Protein AF-A0A8X6NMK8-F1 (afdb_monomer)

Sequence (177 aa):
ICDKECLNGGSCDENGLCKCKPRTSGDDCSIIDDCYKLGCEFADARCVYDKGNEVAMCQCNNKTYLYADGKCRATCYEDKDCNKGRVCTRTEKGKYLCECPPNFKGAMCEINEMCEVLENTCRTMNAQCVVKGSKAFCMCPPGKSLDMKSGLCVDICNLEHCVYGRCEVVDSHFKCR

Radius of gyration: 27.04 Å; Cα contacts (8 Å, |Δi|>4): 339; chains: 1; bounding box: 56×34×82 Å

Solvent-accessible surface area (backbone atoms only — not comparable to full-atom values): 10091 Å² total; per-residue (Å²): 124,56,82,57,76,41,33,73,76,20,45,69,48,98,84,28,47,42,47,52,42,76,66,32,36,66,80,32,15,75,43,58,73,57,41,81,81,58,40,20,84,79,23,70,24,44,70,43,72,39,71,90,77,59,42,71,43,55,43,30,72,52,81,65,30,43,61,55,94,68,32,37,31,44,51,35,91,43,41,83,70,32,66,93,84,29,46,50,42,75,44,98,86,75,46,36,31,45,41,54,51,92,59,34,35,69,79,76,41,76,42,45,53,58,37,64,72,38,39,65,63,12,49,77,24,55,24,41,60,46,74,61,88,98,43,64,43,67,39,50,47,85,47,28,38,74,37,85,87,82,63,29,34,38,59,56,70,45,82,81,75,31,80,76,50,49,63,42,78,54,76,83,46,67,46,67,86

pLDDT: mean 85.46, std 8.09, range [60.41, 95.31]

Secondary structure (DSSP, 8-state):
--SS---TT-EE-TTS-EEPPTTEESTTS-EETTHHHHTGGGTTEEEEEETTTTEEEEEESSTTEEEETTEEEEB-SSGGGSSTT-EEEE-TTS-EEEEPPTTEESTTS-EEHHHHHHHHHHHHTT-EEEEETTEEEEEPPTTEEE-TTT-SEEESS-TTT-SSS-EEEETTEEEE-

Nearest PDB structures (foldseek):
  9b3n-assembly1_A  TM=2.525E-01  e=1.929E-06  Homo sapiens
  9b3g-assembly1_A  TM=3.188E-01  e=6.661E-04  Homo sapiens
  6vep-assembly1_E  TM=2.162E-01  e=1.252E-01  Homo sapiens
  6hn4-assembly1_F  TM=2.154E-01  e=1.330E-01  Homo sapiens
  7kd6-assembly3_Q  TM=2.167E-01  e=3.523E-01  Homo sapiens

Mean predicted aligned error: 11.39 Å

Organism: Nephila pilipes (NCBI:txid299642)

Structure (mmCIF, N/CA/C/O backbone):
data_AF-A0A8X6NMK8-F1
#
_entry.id   AF-A0A8X6NMK8-F1
#
loop_
_atom_site.group_PDB
_atom_site.id
_atom_site.type_symbol
_atom_site.label_atom_id
_atom_site.label_alt_id
_atom_site.label_comp_id
_atom_site.label_asym_id
_atom_site.label_entity_id
_atom_site.label_seq_id
_atom_site.pdbx_PDB_ins_code
_atom_site.Cartn_x
_atom_site.Cartn_y
_atom_site.Cartn_z
_atom_site.occupancy
_atom_site.B_iso_or_equiv
_atom_site.auth_seq_id
_atom_site.auth_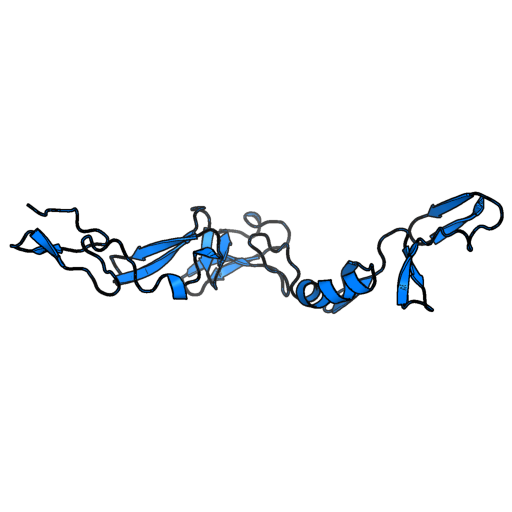comp_id
_atom_site.auth_asym_id
_atom_site.auth_atom_id
_atom_site.pdbx_PDB_model_num
ATOM 1 N N . ILE A 1 1 ? -23.667 17.943 35.158 1.00 67.69 1 ILE A N 1
ATOM 2 C CA . ILE A 1 1 ? -23.348 18.277 33.747 1.00 67.69 1 ILE A CA 1
ATOM 3 C C . ILE A 1 1 ? -21.893 17.903 33.575 1.00 67.69 1 ILE A C 1
ATOM 5 O O . ILE A 1 1 ? -21.139 18.179 34.495 1.00 67.69 1 ILE A O 1
ATOM 9 N N . CYS A 1 2 ? -21.536 17.195 32.507 1.00 77.19 2 CYS A N 1
ATOM 10 C CA . CYS A 1 2 ? -20.142 16.820 32.292 1.00 77.19 2 CYS A CA 1
ATOM 11 C C . CYS A 1 2 ? -19.315 18.052 31.926 1.00 77.19 2 CYS A C 1
ATOM 13 O O . CYS A 1 2 ? -19.805 18.897 31.174 1.00 77.19 2 CYS A O 1
ATOM 15 N N . ASP A 1 3 ? -18.078 18.127 32.411 1.00 75.75 3 ASP A N 1
ATOM 16 C CA . ASP A 1 3 ? -17.185 19.249 32.102 1.00 75.75 3 ASP A CA 1
ATOM 17 C C . ASP A 1 3 ? -16.764 19.250 30.621 1.00 75.75 3 ASP A C 1
ATOM 19 O O . ASP A 1 3 ? -16.523 20.307 30.036 1.00 75.75 3 ASP A O 1
ATOM 23 N N . LYS A 1 4 ? -16.722 18.065 29.991 1.00 81.69 4 LYS A N 1
ATOM 24 C CA . LYS A 1 4 ? -16.481 17.849 28.554 1.00 81.69 4 LYS A CA 1
ATOM 25 C C . LYS A 1 4 ? -17.399 16.760 27.997 1.00 81.69 4 LYS A C 1
ATOM 27 O O . LYS A 1 4 ? -17.843 15.877 28.726 1.00 81.69 4 LYS A O 1
ATOM 32 N N . GLU A 1 5 ? -17.684 16.810 26.696 1.00 92.19 5 GLU A N 1
ATOM 33 C CA . GLU A 1 5 ? -18.435 15.745 26.022 1.00 92.19 5 GLU A CA 1
ATOM 34 C C . GLU A 1 5 ? -17.606 14.452 25.980 1.00 92.19 5 GLU A C 1
ATOM 36 O O . GLU A 1 5 ? -16.499 14.444 25.452 1.00 92.19 5 GLU A O 1
ATOM 41 N N . CYS A 1 6 ? -18.148 13.350 26.504 1.00 93.81 6 CYS A N 1
ATOM 42 C CA . CYS A 1 6 ? -17.482 12.050 26.460 1.00 93.81 6 CYS A CA 1
ATOM 43 C C . CYS A 1 6 ? -17.659 11.395 25.081 1.00 93.81 6 CYS A C 1
ATOM 45 O O . CYS A 1 6 ? -18.744 10.927 24.723 1.00 93.81 6 CYS A O 1
ATOM 47 N N . LEU A 1 7 ? -16.581 11.337 24.303 1.00 94.19 7 LEU A N 1
ATOM 48 C CA . LEU A 1 7 ? -16.556 10.780 22.956 1.00 94.19 7 LEU A CA 1
ATOM 49 C C . LEU A 1 7 ? -16.519 9.246 22.963 1.00 94.19 7 LEU A C 1
ATOM 51 O O . LEU A 1 7 ? -16.477 8.588 24.002 1.00 94.19 7 LEU A O 1
ATOM 55 N N . ASN A 1 8 ? -16.621 8.656 21.767 1.00 93.81 8 ASN A N 1
ATOM 56 C CA . ASN A 1 8 ? -16.514 7.210 21.532 1.00 93.81 8 ASN A CA 1
ATOM 57 C C . ASN A 1 8 ? -17.443 6.325 22.394 1.00 93.81 8 ASN A C 1
ATOM 59 O O . ASN A 1 8 ? -17.239 5.124 22.518 1.00 93.81 8 ASN A O 1
ATOM 63 N N . GLY A 1 9 ? -18.542 6.895 22.902 1.00 91.75 9 GLY A N 1
ATOM 64 C CA . GLY A 1 9 ? -19.523 6.168 23.712 1.00 91.75 9 GLY A CA 1
ATOM 65 C C . GLY A 1 9 ? -19.165 6.074 25.197 1.00 91.75 9 GLY A C 1
ATOM 66 O O . GLY A 1 9 ? -19.753 5.245 25.892 1.00 91.75 9 GLY A O 1
ATOM 67 N N . GLY A 1 10 ? -18.227 6.898 25.674 1.00 93.75 10 GLY A N 1
ATOM 68 C CA . GLY A 1 10 ? -17.972 7.075 27.100 1.00 93.75 10 GLY A CA 1
ATOM 69 C C . GLY A 1 10 ? -19.191 7.632 27.844 1.00 93.75 10 GLY A C 1
ATOM 70 O O . GLY A 1 10 ? -20.047 8.302 27.264 1.00 93.75 10 GLY A O 1
ATOM 71 N N . SER A 1 11 ? -19.276 7.342 29.141 1.00 93.81 11 SER A N 1
ATOM 72 C CA . SER A 1 11 ? -20.360 7.804 30.016 1.00 93.81 11 SER A CA 1
ATOM 73 C C . SER A 1 11 ? -19.850 8.806 31.043 1.00 93.81 11 SER A C 1
ATOM 75 O O . SER A 1 11 ? -18.800 8.581 31.637 1.00 93.81 11 SER A O 1
ATOM 77 N N . CYS A 1 12 ? -20.616 9.860 31.301 1.00 94.31 12 CYS A N 1
ATOM 78 C CA . CYS A 1 12 ? -20.301 10.829 32.345 1.00 94.31 12 CYS A CA 1
ATOM 79 C C . CYS A 1 12 ? -20.622 10.275 33.737 1.00 94.31 12 CYS A C 1
ATOM 81 O O . CYS A 1 12 ? -21.692 9.689 33.923 1.00 94.31 12 CYS A O 1
ATOM 83 N N . ASP A 1 13 ? -19.738 10.479 34.710 1.00 91.12 13 ASP A N 1
ATOM 84 C CA . ASP A 1 13 ? -20.015 10.157 36.108 1.00 91.12 13 ASP A CA 1
ATOM 85 C C . ASP A 1 13 ? -20.517 11.353 36.934 1.00 91.12 13 ASP A C 1
ATOM 87 O O . ASP A 1 13 ? -20.692 12.466 36.437 1.00 91.12 13 ASP A O 1
ATOM 91 N N . GLU A 1 14 ? -20.809 11.096 38.211 1.00 89.50 14 GLU A N 1
ATOM 92 C CA . GLU A 1 14 ? -21.341 12.090 39.150 1.00 89.50 14 GLU A CA 1
ATOM 93 C C . GLU A 1 14 ? -20.372 13.245 39.449 1.00 89.50 14 GLU A C 1
ATOM 95 O O . GLU A 1 14 ? -20.821 14.323 39.832 1.00 89.50 14 GLU A O 1
ATOM 100 N N . ASN A 1 15 ? -19.071 13.049 39.209 1.00 88.50 15 ASN A N 1
ATOM 101 C CA . ASN A 1 15 ? -18.033 14.060 39.392 1.00 88.50 15 ASN A CA 1
ATOM 102 C C . ASN A 1 15 ? -17.748 14.851 38.106 1.00 88.50 15 ASN A C 1
ATOM 104 O O . ASN A 1 15 ? -16.865 15.702 38.105 1.00 88.50 15 ASN A O 1
ATOM 108 N N . GLY A 1 16 ? -18.469 14.576 37.012 1.00 89.00 16 GLY A N 1
ATOM 109 C CA . GLY A 1 16 ? -18.254 15.235 35.724 1.00 89.00 16 GLY A CA 1
ATOM 110 C C . GLY A 1 16 ? -17.088 14.665 34.912 1.00 89.00 16 GLY A C 1
ATOM 111 O O . GLY A 1 16 ? -16.703 15.278 33.916 1.00 89.00 16 GLY A O 1
ATOM 112 N N . LEU A 1 17 ? -16.549 13.501 35.302 1.00 91.44 17 LEU A N 1
ATOM 113 C CA . LEU A 1 17 ? -15.456 12.817 34.609 1.00 91.44 17 LEU A CA 1
ATOM 114 C C . LEU A 1 17 ? -15.992 11.778 33.617 1.00 91.44 17 LEU A C 1
ATOM 116 O O . LEU A 1 17 ? -16.994 11.097 33.864 1.00 91.44 17 LEU A O 1
ATOM 120 N N . CYS A 1 18 ? -15.298 11.621 32.489 1.00 95.31 18 CYS A N 1
ATOM 121 C CA . CYS A 1 18 ? -15.657 10.619 31.494 1.00 95.31 18 CYS A CA 1
ATOM 122 C C . CYS A 1 18 ? -15.137 9.229 31.874 1.00 95.31 18 CYS A C 1
ATOM 124 O O . CYS A 1 18 ? -13.942 9.001 32.054 1.00 95.31 18 CYS A O 1
ATOM 126 N N . LYS A 1 19 ? -16.052 8.261 31.925 1.00 94.88 19 LYS A N 1
ATOM 127 C CA . LYS A 1 19 ? -15.748 6.830 31.991 1.00 94.88 19 LYS A CA 1
ATOM 128 C C . LYS A 1 19 ? -15.688 6.272 30.575 1.00 94.88 19 LYS A C 1
ATOM 130 O O . LYS A 1 19 ? -16.719 6.142 29.909 1.00 94.88 19 LYS A O 1
ATOM 135 N N . CYS A 1 20 ? -14.479 5.960 30.121 1.00 93.94 20 CYS A N 1
ATOM 136 C CA . CYS A 1 20 ? -14.223 5.518 28.756 1.00 93.94 20 CYS A CA 1
ATOM 137 C C . CYS A 1 20 ? -14.578 4.050 28.518 1.00 93.94 20 CYS A C 1
ATOM 139 O O . CYS A 1 20 ? -14.561 3.214 29.423 1.00 93.94 20 CYS A O 1
ATOM 141 N N . LYS A 1 21 ? -14.913 3.746 27.264 1.00 93.81 21 LYS A N 1
ATOM 142 C CA . LYS A 1 21 ? -15.151 2.380 26.798 1.00 93.81 21 LYS A CA 1
ATOM 143 C C . LYS A 1 21 ? -13.826 1.630 26.616 1.00 93.81 21 LYS A C 1
ATOM 145 O O . LYS A 1 21 ? -12.779 2.273 26.496 1.00 93.81 21 LYS A O 1
ATOM 150 N N . PRO A 1 22 ? -13.834 0.284 26.570 1.00 91.62 22 PRO A N 1
ATOM 151 C CA . PRO A 1 22 ? -12.619 -0.480 26.312 1.00 91.62 22 PRO A CA 1
ATOM 152 C C . PRO A 1 22 ? -11.887 0.020 25.060 1.00 91.62 22 PRO A C 1
ATOM 154 O O . PRO A 1 22 ? -12.522 0.235 24.024 1.00 91.62 22 PRO A O 1
ATOM 157 N N . ARG A 1 23 ? -10.557 0.163 25.164 1.00 90.50 23 ARG A N 1
ATOM 158 C CA . ARG A 1 23 ? -9.651 0.656 24.102 1.00 90.50 23 ARG A CA 1
ATOM 159 C C . ARG A 1 23 ? -9.849 2.126 23.714 1.00 90.50 23 ARG A C 1
ATOM 161 O O . ARG A 1 23 ? -9.477 2.527 22.609 1.00 90.50 23 ARG A O 1
ATOM 168 N N . THR A 1 24 ? -10.441 2.914 24.608 1.00 94.31 24 THR A N 1
ATOM 169 C CA . THR A 1 24 ? -10.499 4.372 24.491 1.00 94.31 24 THR A CA 1
ATOM 170 C C . THR A 1 24 ? -9.971 5.019 25.761 1.00 94.31 24 THR A C 1
ATOM 172 O O . THR A 1 24 ? -10.159 4.483 26.856 1.00 94.31 24 THR A O 1
ATOM 175 N N . SER A 1 25 ? -9.309 6.161 25.619 1.00 94.38 25 SER A N 1
ATOM 176 C CA . SER A 1 25 ? -8.616 6.829 26.718 1.00 94.38 25 SER A CA 1
ATOM 177 C C . SER A 1 25 ? -8.611 8.357 26.559 1.00 94.38 25 SER A C 1
ATOM 179 O O . SER A 1 25 ? -9.110 8.906 25.571 1.00 94.38 25 SER A O 1
ATOM 181 N N . GLY A 1 26 ? -8.077 9.052 27.566 1.00 93.19 26 GLY A N 1
ATOM 182 C CA . GLY A 1 26 ? -8.083 10.514 27.662 1.00 93.19 26 GLY A CA 1
ATOM 183 C C . GLY A 1 26 ? -9.282 11.068 28.434 1.00 93.19 26 GLY A C 1
ATOM 184 O O . GLY A 1 26 ? -10.253 10.359 28.693 1.00 93.19 26 GLY A O 1
ATOM 185 N N . ASP A 1 27 ? -9.204 12.350 28.795 1.00 93.69 27 ASP A N 1
ATOM 186 C CA . ASP A 1 27 ? -10.197 13.026 29.649 1.00 93.69 27 ASP A CA 1
ATOM 187 C C . ASP A 1 27 ? -11.612 13.034 29.055 1.00 93.69 27 ASP A C 1
ATOM 189 O O . ASP A 1 27 ? -12.596 13.078 29.786 1.00 93.69 27 ASP A O 1
ATOM 193 N N . ASP A 1 28 ? -11.709 13.017 27.727 1.00 94.88 28 ASP A N 1
ATOM 194 C CA . ASP A 1 28 ? -12.949 13.021 26.953 1.00 94.88 28 ASP A CA 1
ATOM 195 C C . ASP A 1 28 ? -13.131 11.731 26.133 1.00 94.88 28 ASP A C 1
ATOM 197 O O . ASP A 1 28 ? -13.997 11.663 25.264 1.00 94.88 28 ASP A O 1
ATOM 201 N N . CYS A 1 29 ? -12.321 10.697 26.387 1.00 94.62 29 CYS A N 1
ATOM 202 C CA . CYS A 1 29 ? -12.322 9.431 25.648 1.00 94.62 29 CYS A CA 1
ATOM 203 C C . CYS A 1 29 ? -12.047 9.564 24.136 1.00 94.62 29 CYS A C 1
ATOM 205 O O . CYS A 1 29 ? -12.444 8.694 23.353 1.00 94.62 29 CYS A O 1
ATOM 207 N N . SER A 1 30 ? -11.395 10.649 23.700 1.00 93.50 30 SER A N 1
ATOM 208 C CA . SER A 1 30 ? -11.066 10.904 22.290 1.00 93.50 30 SER A CA 1
ATOM 209 C C . SER A 1 30 ? -9.979 9.984 21.727 1.00 93.50 30 SER A C 1
ATOM 211 O O . SER A 1 30 ? -9.964 9.725 20.521 1.00 93.50 30 SER A O 1
ATOM 213 N N . ILE A 1 31 ? -9.086 9.472 22.575 1.00 93.06 31 ILE A N 1
ATOM 214 C CA . ILE A 1 31 ? -7.948 8.645 22.163 1.00 93.06 31 ILE A CA 1
ATOM 215 C C . ILE A 1 31 ? -8.428 7.208 21.950 1.00 93.06 31 ILE A C 1
ATOM 217 O O . ILE A 1 31 ? -9.164 6.663 22.768 1.00 93.06 31 ILE A O 1
ATOM 221 N N . ILE A 1 32 ? -8.007 6.588 20.846 1.00 94.44 32 ILE A N 1
ATOM 222 C CA . ILE A 1 32 ? -8.317 5.197 20.500 1.00 94.44 32 ILE A CA 1
ATOM 223 C C . ILE A 1 32 ? -7.000 4.406 20.522 1.00 94.44 32 ILE A C 1
ATOM 225 O O . ILE A 1 32 ? -6.143 4.591 19.655 1.00 94.44 32 ILE A O 1
ATOM 229 N N . ASP A 1 33 ? -6.829 3.527 21.511 1.00 89.38 33 ASP A N 1
ATOM 230 C CA . ASP A 1 33 ? -5.507 3.002 21.901 1.00 89.38 33 ASP A CA 1
ATOM 231 C C . ASP A 1 33 ? -4.868 2.053 20.865 1.00 89.38 33 ASP A C 1
ATOM 233 O O . ASP A 1 33 ? -3.648 1.916 20.812 1.00 89.38 33 ASP A O 1
ATOM 237 N N . ASP A 1 34 ? -5.663 1.405 20.007 1.00 87.38 34 ASP A N 1
ATOM 238 C CA . ASP A 1 34 ? -5.188 0.375 19.066 1.00 87.38 34 ASP A CA 1
ATOM 239 C C . ASP A 1 34 ? -4.924 0.881 17.634 1.00 87.38 34 ASP A C 1
ATOM 241 O O . ASP A 1 34 ? -4.563 0.094 16.757 1.00 87.38 34 ASP A O 1
ATOM 245 N N . CYS A 1 35 ? -5.062 2.183 17.366 1.00 85.88 35 CYS A N 1
ATOM 246 C CA . CYS A 1 35 ? -4.966 2.717 16.001 1.00 85.88 35 CYS A CA 1
ATOM 247 C C . CYS A 1 35 ? -3.612 2.475 15.321 1.00 85.88 35 CYS A C 1
ATOM 249 O O . CYS A 1 35 ? -3.581 2.135 14.141 1.00 85.88 35 CYS A O 1
ATOM 251 N N . TYR A 1 36 ? -2.505 2.591 16.059 1.00 84.50 36 TYR A N 1
ATOM 252 C CA . TYR A 1 36 ? -1.156 2.412 15.504 1.00 84.50 36 TYR A CA 1
ATOM 253 C C . TYR A 1 36 ? -0.909 0.991 14.973 1.00 84.50 36 TYR A C 1
ATOM 255 O O . TYR A 1 36 ? -0.078 0.789 14.095 1.00 84.50 36 TYR A O 1
ATOM 263 N N . LYS A 1 37 ? -1.633 -0.011 15.491 1.00 88.31 37 LYS A N 1
ATOM 264 C CA . LYS A 1 37 ? -1.527 -1.404 15.028 1.00 88.31 37 LYS A CA 1
ATOM 265 C C . LYS A 1 37 ? -2.241 -1.624 13.703 1.00 88.31 37 LYS A C 1
ATOM 267 O O . LYS A 1 37 ? -1.941 -2.584 13.001 1.00 88.31 37 LYS A O 1
ATOM 272 N N . LEU A 1 38 ? -3.220 -0.776 13.398 1.00 87.12 38 LEU A N 1
ATOM 273 C CA . LEU A 1 38 ? -4.016 -0.889 12.188 1.00 87.12 38 LEU A CA 1
ATOM 274 C C . LEU A 1 38 ? -3.326 -0.229 10.994 1.00 87.12 38 LEU A C 1
ATOM 276 O O . LEU A 1 38 ? -3.626 -0.604 9.873 1.00 87.12 38 LEU A O 1
ATOM 280 N N . GLY A 1 39 ? -2.412 0.724 11.195 1.00 89.06 39 GLY A N 1
ATOM 281 C CA . GLY A 1 39 ? -1.696 1.376 10.095 1.00 89.06 39 GLY A CA 1
ATOM 282 C C . GLY A 1 39 ? -2.614 2.158 9.147 1.00 89.06 39 GLY A C 1
ATOM 283 O O . GLY A 1 39 ? -2.388 2.174 7.936 1.00 89.06 39 GLY A O 1
ATOM 284 N N . CYS A 1 40 ? -3.687 2.768 9.663 1.00 91.19 40 CYS A N 1
ATOM 285 C CA . CYS A 1 40 ? -4.634 3.547 8.855 1.00 91.19 40 CYS A CA 1
ATOM 286 C C . CYS A 1 40 ? -3.952 4.737 8.157 1.00 91.19 40 CYS A C 1
ATOM 288 O O . CYS A 1 40 ? -4.298 5.088 7.029 1.00 91.19 40 CYS A O 1
ATOM 290 N N . GLU A 1 41 ? -2.960 5.328 8.821 1.00 87.69 41 GLU A N 1
ATOM 291 C CA . GLU A 1 41 ? -2.145 6.447 8.353 1.00 87.69 41 GLU A CA 1
ATOM 292 C C . GLU A 1 41 ? -1.375 6.134 7.064 1.00 87.69 41 GLU A C 1
ATOM 294 O O . GLU A 1 41 ? -1.080 7.039 6.287 1.00 87.69 41 GLU A O 1
ATOM 299 N N . PHE A 1 42 ? -1.111 4.852 6.794 1.00 86.56 42 PHE A N 1
ATOM 300 C CA . PHE A 1 42 ? -0.441 4.394 5.578 1.00 86.56 42 PHE A CA 1
ATOM 301 C C . PHE A 1 42 ? -1.420 4.084 4.433 1.00 86.56 42 PHE A C 1
ATOM 303 O O . PHE A 1 42 ? -1.000 3.622 3.374 1.00 86.56 42 PHE A O 1
ATOM 310 N N . ALA A 1 43 ? -2.722 4.314 4.629 1.00 84.50 43 ALA A N 1
ATOM 311 C CA . ALA A 1 43 ? -3.771 3.741 3.791 1.00 84.50 43 ALA A CA 1
ATOM 312 C C . ALA A 1 43 ? -4.898 4.713 3.388 1.00 84.50 43 ALA A C 1
ATOM 314 O O . ALA A 1 43 ? -6.021 4.258 3.190 1.00 84.50 43 ALA A O 1
ATOM 315 N N . ASP A 1 44 ? -4.630 6.022 3.267 1.00 90.00 44 ASP A N 1
ATOM 316 C CA . ASP A 1 44 ? -5.649 7.072 3.015 1.00 90.00 44 ASP A CA 1
ATOM 317 C C . ASP A 1 44 ? -6.940 6.853 3.836 1.00 90.00 44 ASP A C 1
ATOM 319 O O . ASP A 1 44 ? -8.080 6.885 3.352 1.00 90.00 44 ASP A O 1
ATOM 323 N N . ALA A 1 45 ? -6.736 6.537 5.113 1.00 93.56 45 ALA A N 1
ATOM 324 C CA . ALA A 1 45 ? -7.782 6.173 6.044 1.00 93.56 45 ALA A CA 1
ATOM 325 C C . ALA A 1 45 ? -7.566 6.871 7.382 1.00 93.56 45 ALA A C 1
ATOM 327 O O . ALA A 1 45 ? -6.447 7.165 7.798 1.00 93.56 45 ALA A O 1
ATOM 328 N N . ARG A 1 46 ? -8.668 7.082 8.094 1.00 94.00 46 ARG A N 1
ATOM 329 C CA . ARG A 1 46 ? -8.668 7.559 9.474 1.00 94.00 46 ARG A CA 1
ATOM 330 C C . ARG A 1 46 ? -9.055 6.431 10.416 1.00 94.00 46 ARG A C 1
ATOM 332 O O . ARG A 1 46 ? -9.921 5.616 10.096 1.00 94.00 46 ARG A O 1
ATOM 339 N N . CYS A 1 47 ? -8.443 6.402 11.589 1.00 93.56 47 CYS A N 1
ATOM 340 C CA . CYS A 1 47 ? -8.862 5.487 12.638 1.00 93.56 47 CYS A CA 1
ATOM 341 C C . CYS A 1 47 ? -10.159 5.986 13.287 1.00 93.56 47 CYS A C 1
ATOM 343 O O . CYS A 1 47 ? -10.295 7.175 13.577 1.00 93.56 47 CYS A O 1
ATOM 345 N N . VAL A 1 48 ? -11.117 5.087 13.496 1.00 93.81 48 VAL A N 1
ATOM 346 C CA . VAL A 1 48 ? -12.401 5.371 14.145 1.00 93.81 48 VAL A CA 1
ATOM 347 C C . VAL A 1 48 ? -12.753 4.259 15.128 1.00 93.81 48 V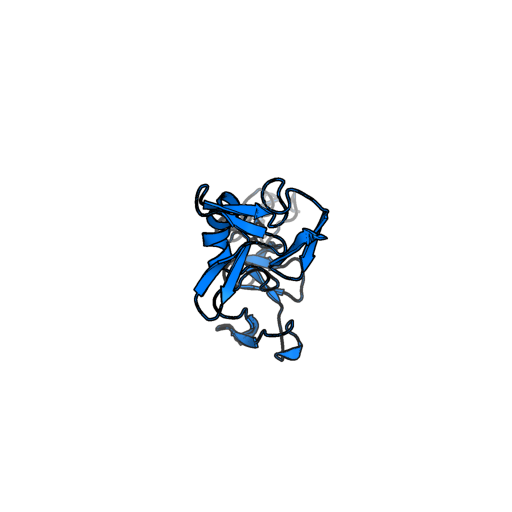AL A C 1
ATOM 349 O O . VAL A 1 48 ? -12.314 3.119 14.974 1.00 93.81 48 VAL A O 1
ATOM 352 N N . TYR A 1 49 ? -13.559 4.588 16.136 1.00 94.75 49 TYR A N 1
ATOM 353 C CA . TYR A 1 49 ? -14.037 3.626 17.122 1.00 94.75 49 TYR A CA 1
ATOM 354 C C . TYR A 1 49 ? -15.419 3.093 16.736 1.00 94.75 49 TYR A C 1
ATOM 356 O O . TYR A 1 49 ? -16.381 3.858 16.611 1.00 94.75 49 TYR A O 1
ATOM 364 N N . ASP A 1 50 ? -15.529 1.778 16.560 1.00 92.12 50 ASP A N 1
ATOM 365 C CA . ASP A 1 50 ? -16.806 1.100 16.370 1.00 92.12 50 ASP A CA 1
ATOM 366 C C . ASP A 1 50 ? -17.457 0.848 17.733 1.00 92.12 50 ASP A C 1
ATOM 368 O O . ASP A 1 50 ? -17.095 -0.080 18.455 1.00 92.12 50 ASP A O 1
ATOM 372 N N . LYS A 1 51 ? -18.455 1.670 18.071 1.00 90.75 51 LYS A N 1
ATOM 373 C CA . LYS A 1 51 ? -19.202 1.566 19.333 1.00 90.75 51 LYS A CA 1
ATOM 374 C C . LYS A 1 51 ? -19.994 0.261 19.464 1.00 90.75 51 LYS A C 1
ATOM 376 O O . LYS A 1 51 ? -20.275 -0.147 20.583 1.00 90.75 51 LYS A O 1
ATOM 381 N N . GLY A 1 52 ? -20.398 -0.357 18.351 1.00 89.25 52 GLY A N 1
ATOM 382 C CA . GLY A 1 52 ? -21.188 -1.589 18.367 1.00 89.25 52 GLY A CA 1
ATOM 383 C C . GLY A 1 52 ? -20.343 -2.817 18.689 1.00 89.25 52 GLY A C 1
ATOM 384 O O . GLY A 1 52 ? -20.818 -3.726 19.362 1.00 89.25 52 GLY A O 1
ATOM 385 N N . ASN A 1 53 ? -19.089 -2.819 18.235 1.00 89.62 53 ASN A N 1
ATOM 386 C CA . ASN A 1 53 ? -18.151 -3.928 18.424 1.00 89.62 53 ASN A CA 1
ATOM 387 C C . ASN A 1 53 ? -17.059 -3.641 19.478 1.00 89.62 53 ASN A C 1
ATOM 389 O O . ASN A 1 53 ? -16.268 -4.528 19.783 1.00 89.62 53 ASN A O 1
ATOM 393 N N . GLU A 1 54 ? -17.003 -2.421 20.022 1.00 91.75 54 GLU A N 1
ATOM 394 C CA . GLU A 1 54 ? -16.002 -1.943 20.991 1.00 91.75 54 GLU A CA 1
ATOM 395 C C . GLU A 1 54 ? -14.544 -2.177 20.528 1.00 91.75 54 GLU A C 1
ATOM 397 O O . GLU A 1 54 ? -13.676 -2.680 21.260 1.00 91.75 54 GLU A O 1
ATOM 402 N N . VAL A 1 55 ? -14.274 -1.822 19.265 1.00 89.94 55 VAL A N 1
ATOM 403 C CA . VAL A 1 55 ? -12.972 -1.991 18.596 1.00 89.94 55 VAL A CA 1
ATOM 404 C C . VAL A 1 55 ? -12.584 -0.772 17.762 1.00 89.94 55 VAL A C 1
ATOM 406 O O . VAL A 1 55 ? -13.431 -0.047 17.242 1.00 89.94 55 VAL A O 1
ATOM 409 N N . ALA A 1 56 ? -11.277 -0.575 17.593 1.00 91.75 56 ALA A N 1
ATOM 410 C CA . ALA A 1 56 ? -10.732 0.357 16.615 1.00 91.75 56 ALA A CA 1
ATOM 411 C C . ALA A 1 56 ? -10.840 -0.230 15.198 1.00 91.75 56 ALA A C 1
ATOM 413 O O . ALA A 1 56 ? -10.615 -1.424 14.990 1.00 91.75 56 ALA A O 1
ATOM 414 N N . MET A 1 57 ? -11.142 0.609 14.211 1.00 91.94 57 MET A N 1
ATOM 415 C CA . MET A 1 57 ? -11.148 0.230 12.799 1.00 91.94 57 MET A CA 1
ATOM 416 C C . MET A 1 57 ? -10.645 1.377 11.923 1.00 91.94 57 MET A C 1
ATOM 418 O O . MET A 1 57 ? -10.802 2.549 12.260 1.00 91.94 57 MET A O 1
ATOM 422 N N . CYS A 1 58 ? -10.083 1.053 10.761 1.00 93.00 58 CYS A N 1
ATOM 423 C CA . CYS A 1 58 ? -9.783 2.066 9.756 1.00 93.00 58 CYS A CA 1
ATOM 424 C C . CYS A 1 58 ? -11.016 2.338 8.891 1.00 93.00 58 CYS A C 1
ATOM 426 O O . CYS A 1 58 ? -11.636 1.423 8.341 1.00 93.00 58 CYS A O 1
ATOM 428 N N . GLN A 1 59 ? -11.340 3.615 8.728 1.00 94.44 59 GLN A N 1
ATOM 429 C CA . GLN A 1 59 ? -12.331 4.103 7.786 1.00 94.44 59 GLN A CA 1
ATOM 430 C C . GLN A 1 59 ? -11.617 4.853 6.664 1.00 94.44 59 GLN A C 1
ATOM 432 O O . GLN A 1 59 ? -10.968 5.866 6.911 1.00 94.44 59 GLN A O 1
ATOM 437 N N . CYS A 1 60 ? -11.764 4.367 5.433 1.00 93.25 60 CYS A N 1
ATOM 438 C CA . CYS A 1 60 ? -11.242 5.047 4.251 1.00 93.25 60 CYS A CA 1
ATOM 439 C C . CYS A 1 60 ? -11.825 6.456 4.132 1.00 93.25 60 CYS A C 1
ATOM 441 O O . CYS A 1 60 ? -13.020 6.660 4.368 1.00 93.25 60 CYS A O 1
ATOM 443 N N . ASN A 1 61 ? -10.990 7.416 3.732 1.00 92.38 61 ASN A N 1
ATOM 444 C CA . ASN A 1 61 ? -11.434 8.789 3.498 1.00 92.38 61 ASN A CA 1
ATOM 445 C C . ASN A 1 61 ? -12.439 8.847 2.340 1.00 92.38 61 ASN A C 1
ATOM 447 O O . ASN A 1 61 ? -13.449 9.554 2.409 1.00 92.38 61 ASN A O 1
ATOM 451 N N . ASN A 1 62 ? -12.218 8.028 1.308 1.00 90.44 62 ASN A N 1
ATOM 452 C CA . ASN A 1 62 ? -13.203 7.797 0.265 1.00 90.44 62 ASN A CA 1
ATOM 453 C C . ASN A 1 62 ? -14.224 6.726 0.690 1.00 90.44 62 ASN A C 1
ATOM 455 O O . ASN A 1 62 ? -13.887 5.562 0.902 1.00 90.44 62 ASN A O 1
ATOM 459 N N . LYS A 1 63 ? -15.501 7.114 0.756 1.00 89.00 63 LYS A N 1
ATOM 460 C CA . LYS A 1 63 ? -16.608 6.245 1.185 1.00 89.00 63 LYS A CA 1
ATOM 461 C C . LYS A 1 63 ? -16.929 5.107 0.211 1.00 89.00 63 LYS A C 1
ATOM 463 O O . LYS A 1 63 ? -17.609 4.168 0.610 1.00 89.00 63 LYS A O 1
ATOM 468 N N . THR A 1 64 ? -16.461 5.174 -1.038 1.0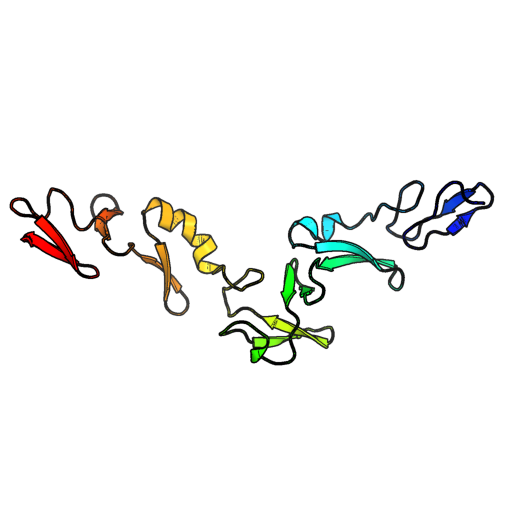0 86.50 64 THR A N 1
ATOM 469 C CA . THR A 1 64 ? -16.580 4.066 -2.006 1.00 86.50 64 THR A CA 1
ATOM 470 C C . THR A 1 64 ? -15.464 3.031 -1.850 1.00 86.50 64 THR A C 1
ATOM 472 O O . THR A 1 64 ? -15.368 2.098 -2.645 1.00 86.50 64 THR A O 1
ATOM 475 N N . TYR A 1 65 ? -14.591 3.204 -0.856 1.00 88.50 65 TYR A N 1
ATOM 476 C CA . TYR A 1 65 ? -13.519 2.277 -0.540 1.00 88.50 65 TYR A CA 1
ATOM 477 C C . TYR A 1 65 ? -13.780 1.608 0.804 1.00 88.50 65 TYR A C 1
ATOM 479 O O . TYR A 1 65 ? -14.313 2.201 1.745 1.00 88.50 65 TYR A O 1
ATOM 487 N N . LEU A 1 66 ? -13.362 0.353 0.895 1.00 89.50 66 LEU A N 1
ATOM 488 C CA . LEU A 1 66 ? -13.344 -0.413 2.125 1.00 89.50 66 LEU A CA 1
ATOM 489 C C . LEU A 1 66 ? -11.902 -0.693 2.526 1.00 89.50 66 LEU A C 1
ATOM 491 O O . LEU A 1 66 ? -11.077 -1.072 1.695 1.00 89.50 66 LEU A O 1
ATOM 495 N N . TYR A 1 67 ? -11.626 -0.567 3.817 1.00 89.69 67 TYR A N 1
ATOM 496 C CA . TYR A 1 67 ? -10.347 -0.963 4.372 1.00 89.69 67 TYR A CA 1
ATOM 497 C C . TYR A 1 67 ? -10.244 -2.494 4.460 1.00 89.69 67 TYR A C 1
ATOM 499 O O . TYR A 1 67 ? -11.051 -3.134 5.141 1.00 89.69 67 TYR A O 1
ATOM 507 N N . ALA A 1 68 ? -9.272 -3.078 3.758 1.00 85.25 68 ALA A N 1
ATOM 508 C CA . ALA A 1 68 ? -9.016 -4.514 3.706 1.00 85.25 68 ALA A CA 1
ATOM 509 C C . ALA A 1 68 ? -7.524 -4.808 3.458 1.00 85.25 68 ALA A C 1
ATOM 511 O O . ALA A 1 68 ? -6.915 -4.271 2.528 1.00 85.25 68 ALA A O 1
ATOM 512 N N . ASP A 1 69 ? -6.956 -5.697 4.279 1.00 81.44 69 ASP A N 1
ATOM 513 C CA . ASP A 1 69 ? -5.549 -6.127 4.257 1.00 81.44 69 ASP A CA 1
ATOM 514 C C . ASP A 1 69 ? -4.558 -4.954 4.230 1.00 81.44 69 ASP A C 1
ATOM 516 O O . ASP A 1 69 ? -3.735 -4.825 3.321 1.00 81.44 69 ASP A O 1
ATOM 520 N N . GLY A 1 70 ? -4.686 -4.042 5.192 1.00 83.56 70 GLY A N 1
ATOM 521 C CA . GLY A 1 70 ? -3.755 -2.921 5.326 1.00 83.56 70 GLY A CA 1
ATOM 522 C C . GLY A 1 70 ? -4.013 -1.739 4.384 1.00 83.56 70 GLY A C 1
ATOM 523 O O . GLY A 1 70 ? -3.283 -0.758 4.452 1.00 83.56 70 GLY A O 1
ATOM 524 N N . LYS A 1 71 ? -5.008 -1.808 3.483 1.00 85.19 71 LYS A N 1
ATOM 525 C CA . LYS A 1 71 ? -5.224 -0.793 2.434 1.00 85.19 71 LYS A CA 1
ATOM 526 C C . LYS A 1 71 ? -6.694 -0.525 2.121 1.00 85.19 71 LYS A C 1
ATOM 528 O O . LYS A 1 71 ? -7.547 -1.399 2.258 1.00 85.19 71 LYS A O 1
ATOM 533 N N . CYS A 1 72 ? -6.989 0.673 1.627 1.00 87.44 72 CYS A N 1
ATOM 534 C CA . CYS A 1 72 ? -8.298 1.008 1.073 1.00 87.44 72 CYS A CA 1
ATOM 535 C C . CYS A 1 72 ? -8.450 0.462 -0.350 1.00 87.44 72 CYS A C 1
ATOM 537 O O . CYS A 1 72 ? -7.642 0.752 -1.231 1.00 87.44 72 CYS A O 1
ATOM 539 N N . ARG A 1 73 ? -9.505 -0.323 -0.584 1.00 85.12 7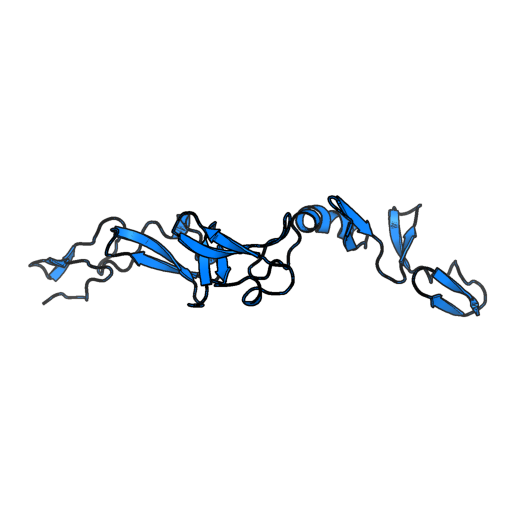3 ARG A N 1
ATOM 540 C CA . ARG A 1 73 ? -9.827 -0.930 -1.885 1.00 85.12 73 ARG A CA 1
ATOM 541 C C . ARG A 1 73 ? -11.211 -0.504 -2.347 1.00 85.12 73 ARG A C 1
ATOM 543 O O . ARG A 1 73 ? -12.132 -0.446 -1.535 1.00 85.12 73 ARG A O 1
ATOM 550 N N . ALA A 1 74 ? -11.354 -0.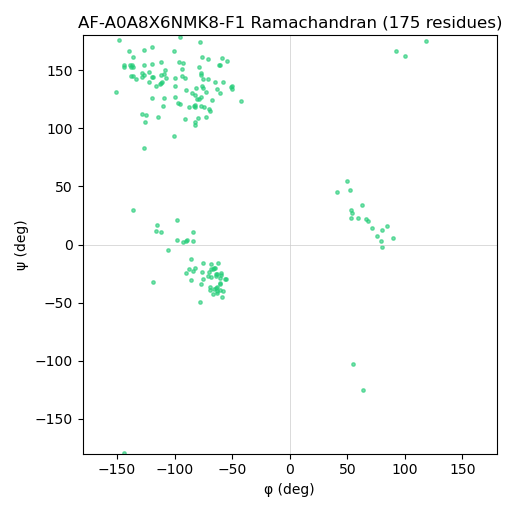220 -3.638 1.00 85.75 74 ALA A N 1
ATOM 551 C CA . ALA A 1 74 ? -12.630 0.183 -4.213 1.00 85.75 74 ALA A CA 1
ATOM 552 C C . ALA A 1 74 ? -13.653 -0.952 -4.075 1.00 85.75 74 ALA A C 1
ATOM 554 O O . ALA A 1 74 ? -13.341 -2.111 -4.366 1.00 85.75 74 ALA A O 1
ATOM 555 N N . THR A 1 75 ? -14.862 -0.616 -3.635 1.00 87.81 75 THR A N 1
ATOM 556 C CA . THR A 1 75 ? -15.992 -1.546 -3.661 1.00 87.81 75 THR A CA 1
ATOM 557 C C . THR A 1 75 ? -16.555 -1.648 -5.069 1.00 87.81 75 THR A C 1
ATOM 559 O O . THR A 1 75 ? -16.583 -0.650 -5.785 1.00 87.81 75 THR A O 1
ATOM 562 N N . CYS A 1 76 ? -17.058 -2.818 -5.433 1.00 87.25 76 CYS A N 1
ATOM 563 C CA . CYS A 1 76 ? -17.624 -3.087 -6.752 1.00 87.25 76 CYS A CA 1
ATOM 564 C C . CYS A 1 76 ? -18.884 -3.945 -6.632 1.00 87.25 76 CYS A C 1
ATOM 566 O O . CYS A 1 76 ? -19.146 -4.517 -5.577 1.00 87.25 76 CYS A O 1
ATOM 568 N N . TYR A 1 77 ? -19.654 -4.039 -7.709 1.00 87.44 77 TYR A N 1
ATOM 569 C CA . TYR A 1 77 ? -20.729 -5.018 -7.868 1.00 87.44 77 TYR A CA 1
ATOM 570 C C . TYR A 1 77 ? -20.457 -5.938 -9.060 1.00 87.44 77 TYR A C 1
ATOM 572 O O . TYR A 1 77 ? -20.803 -7.116 -9.019 1.00 87.44 77 TYR A O 1
ATOM 580 N N . GLU A 1 78 ? -19.798 -5.412 -10.093 1.00 84.81 78 GLU A N 1
ATOM 581 C CA . GLU A 1 78 ? -19.367 -6.140 -11.283 1.00 84.81 78 GLU A CA 1
ATOM 582 C C . GLU A 1 78 ? -17.927 -5.759 -11.671 1.00 84.81 78 GLU A C 1
ATOM 584 O O . GLU A 1 78 ? -17.427 -4.695 -11.303 1.00 84.81 78 GLU A O 1
ATOM 589 N N . ASP A 1 79 ? -17.265 -6.589 -12.484 1.00 82.06 79 ASP A N 1
ATOM 590 C CA . ASP A 1 79 ? -15.890 -6.346 -12.961 1.00 82.06 79 ASP A CA 1
ATOM 591 C C . ASP A 1 79 ? -15.728 -4.999 -13.683 1.00 82.06 79 ASP A C 1
ATOM 593 O O . ASP A 1 79 ? -14.668 -4.378 -13.623 1.00 82.06 79 ASP A O 1
ATOM 597 N N . LYS A 1 80 ? -16.792 -4.511 -14.337 1.00 81.88 80 LYS A N 1
ATOM 598 C CA . LYS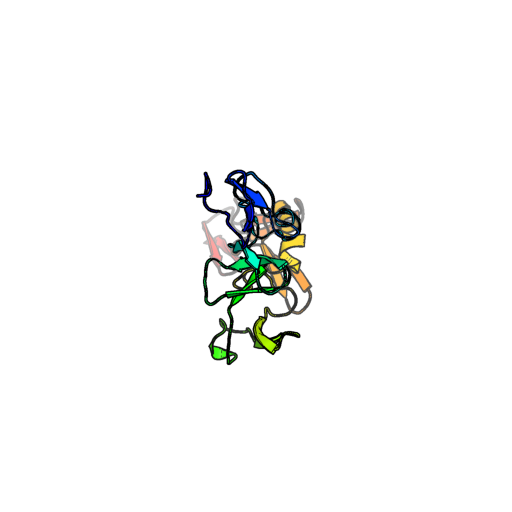 A 1 80 ? -16.807 -3.218 -15.043 1.00 81.88 80 LYS A CA 1
ATOM 599 C C . LYS A 1 80 ? -16.682 -2.008 -14.111 1.00 81.88 80 LYS A C 1
ATOM 601 O O . LYS A 1 80 ? -16.304 -0.935 -14.576 1.00 81.88 80 LYS A O 1
ATOM 606 N N . ASP A 1 81 ? -17.008 -2.173 -12.828 1.00 81.81 81 ASP A N 1
ATOM 607 C CA . ASP A 1 81 ? -16.857 -1.125 -11.812 1.00 81.81 81 ASP A CA 1
ATOM 608 C C . ASP A 1 81 ? -15.383 -0.953 -11.416 1.00 81.81 81 ASP A C 1
ATOM 610 O O . ASP A 1 81 ? -14.987 0.055 -10.827 1.00 81.81 81 ASP A O 1
ATOM 614 N N . CYS A 1 82 ? -14.555 -1.940 -11.756 1.00 80.00 82 CYS A N 1
ATOM 615 C CA . CYS A 1 82 ? -13.125 -1.917 -11.552 1.00 80.00 82 CYS A CA 1
ATOM 616 C C . CYS A 1 82 ? -12.401 -1.403 -12.807 1.00 80.00 82 CYS A C 1
ATOM 618 O O . CYS A 1 82 ? -12.846 -1.575 -13.941 1.00 80.00 82 CYS A O 1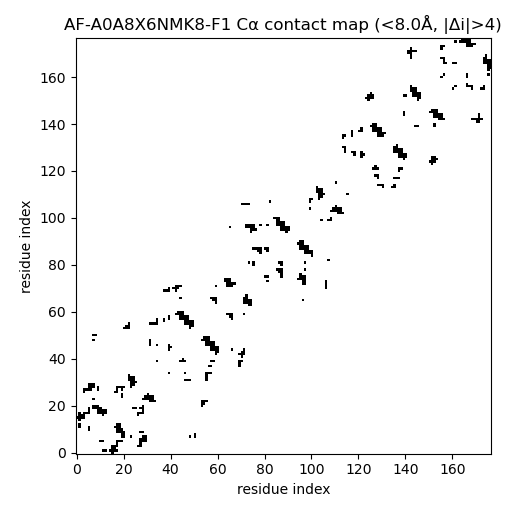
ATOM 620 N N . ASN A 1 83 ? -11.237 -0.769 -12.627 1.00 71.62 83 ASN A N 1
ATOM 621 C CA . ASN A 1 83 ? -10.422 -0.357 -13.775 1.00 71.62 83 ASN A CA 1
ATOM 622 C C . ASN A 1 83 ? -9.995 -1.570 -14.617 1.00 71.62 83 ASN A C 1
ATOM 624 O O . ASN A 1 83 ? -9.874 -2.683 -14.105 1.00 71.62 83 ASN A O 1
ATOM 628 N N . LYS A 1 84 ? -9.731 -1.329 -15.908 1.00 66.94 84 LYS A N 1
ATOM 629 C CA . LYS A 1 84 ? -9.448 -2.358 -16.923 1.00 66.94 84 LYS A CA 1
ATOM 630 C C . LYS A 1 84 ? -8.516 -3.466 -16.408 1.00 66.94 84 LYS A C 1
ATOM 632 O O . LYS A 1 84 ? -7.392 -3.186 -15.998 1.00 66.94 84 LYS A O 1
ATOM 637 N N . GLY A 1 85 ? -8.981 -4.714 -16.496 1.00 64.50 85 GLY A N 1
ATOM 638 C CA . GLY A 1 85 ? -8.207 -5.915 -16.155 1.00 64.50 85 GLY A CA 1
ATOM 639 C C . GLY A 1 85 ? -8.302 -6.371 -14.696 1.00 64.50 85 GLY A C 1
ATOM 640 O O . GLY A 1 85 ? -7.591 -7.297 -14.319 1.00 64.50 85 GLY A O 1
ATOM 641 N N . ARG A 1 86 ? -9.153 -5.744 -13.878 1.00 76.12 86 ARG A N 1
ATOM 642 C CA . ARG A 1 86 ? -9.432 -6.163 -12.497 1.00 76.12 86 ARG A CA 1
ATOM 643 C C . ARG A 1 86 ? -10.687 -7.023 -12.417 1.00 76.12 86 ARG A C 1
ATOM 645 O O . ARG A 1 86 ? -11.559 -6.921 -13.275 1.00 76.12 86 ARG A O 1
ATOM 652 N N . VAL A 1 87 ? -10.768 -7.818 -11.356 1.00 83.06 87 VAL A N 1
ATOM 653 C CA . VAL A 1 87 ? -11.913 -8.686 -11.066 1.00 83.06 87 VAL A CA 1
ATOM 654 C C . VAL A 1 87 ? -12.563 -8.221 -9.771 1.00 83.06 87 VAL A C 1
ATOM 656 O O . VAL A 1 87 ? -11.876 -7.894 -8.801 1.00 83.06 87 VAL A O 1
ATOM 659 N N . CYS A 1 88 ? -13.887 -8.168 -9.770 1.00 86.50 88 CYS A N 1
ATOM 660 C CA . CYS A 1 88 ? -14.687 -7.900 -8.596 1.00 86.50 88 CYS A CA 1
ATOM 661 C C . CYS A 1 88 ? -14.862 -9.199 -7.804 1.00 86.50 88 CYS A C 1
ATOM 663 O O . CYS A 1 88 ? -15.611 -10.094 -8.197 1.00 86.50 88 CYS A O 1
ATOM 665 N N . THR A 1 89 ? -14.155 -9.327 -6.683 1.00 86.81 89 THR A N 1
ATOM 666 C CA . THR A 1 89 ? -14.149 -10.552 -5.877 1.00 86.81 89 THR A CA 1
ATOM 667 C C . THR A 1 89 ? -14.897 -10.361 -4.567 1.00 86.81 89 THR A C 1
ATOM 669 O O . THR A 1 89 ? -14.914 -9.287 -3.956 1.00 86.81 89 THR A O 1
ATOM 672 N N . ARG A 1 90 ? -15.546 -11.437 -4.113 1.00 84.81 90 ARG A N 1
ATOM 673 C CA . ARG A 1 90 ? -16.242 -11.467 -2.829 1.00 84.81 90 ARG A CA 1
ATOM 674 C C . ARG A 1 90 ? -15.240 -11.748 -1.710 1.00 84.81 90 ARG A C 1
ATOM 676 O O . ARG A 1 90 ? -14.627 -12.806 -1.667 1.00 84.81 90 ARG A O 1
ATOM 683 N N . THR A 1 91 ? -15.136 -10.820 -0.772 1.00 78.81 91 THR A N 1
ATOM 684 C CA . THR A 1 91 ? -14.394 -10.977 0.484 1.00 78.81 91 THR A CA 1
ATOM 685 C C . THR A 1 91 ? -15.098 -11.939 1.442 1.00 78.81 91 THR A C 1
ATOM 687 O O . THR A 1 91 ? -16.319 -12.111 1.387 1.00 78.81 91 THR A O 1
ATOM 690 N N . GLU A 1 92 ? -14.352 -12.479 2.409 1.00 73.81 92 GLU A N 1
ATOM 691 C CA . GLU A 1 92 ? -14.883 -13.347 3.476 1.00 73.81 92 GLU A CA 1
ATOM 692 C C . GLU A 1 92 ? -16.029 -12.702 4.272 1.00 73.81 92 GLU A C 1
ATOM 694 O O . GLU A 1 92 ? -16.947 -13.379 4.727 1.00 73.81 92 GLU A O 1
ATOM 699 N N . LYS A 1 93 ? -16.032 -11.367 4.382 1.00 73.19 93 LYS A N 1
ATOM 700 C CA . LYS A 1 93 ? -17.074 -10.587 5.073 1.00 73.19 93 LYS A CA 1
ATOM 701 C C . LYS A 1 93 ? -18.302 -10.297 4.199 1.00 73.19 93 LYS A C 1
ATOM 703 O O . LYS A 1 93 ? -19.129 -9.461 4.555 1.00 73.19 93 LYS A O 1
ATOM 708 N N . GLY A 1 94 ? -18.412 -10.938 3.034 1.00 78.75 94 GLY A N 1
ATOM 709 C CA . GLY A 1 94 ? -19.546 -10.815 2.119 1.00 78.75 94 GLY A CA 1
ATOM 710 C C . GLY A 1 94 ? -19.592 -9.520 1.304 1.00 78.75 94 GLY A C 1
ATOM 711 O O . GLY A 1 94 ? -20.584 -9.288 0.619 1.00 78.75 94 GLY A O 1
ATOM 712 N N . LYS A 1 95 ? -18.545 -8.689 1.360 1.00 82.38 95 LYS A N 1
ATOM 713 C CA . LYS A 1 95 ? -18.408 -7.468 0.549 1.00 82.38 95 LYS A CA 1
ATOM 714 C C . LYS A 1 95 ? -17.656 -7.760 -0.743 1.00 82.38 95 LYS A C 1
ATOM 716 O O . LYS A 1 95 ? -16.864 -8.695 -0.770 1.00 82.38 95 LYS A O 1
ATOM 721 N N . TYR A 1 96 ? -17.855 -6.940 -1.763 1.00 86.62 96 TYR A N 1
ATOM 722 C CA . TYR A 1 96 ? -17.213 -7.087 -3.066 1.00 86.62 96 TYR A CA 1
ATOM 723 C C . TYR A 1 96 ? -16.174 -5.987 -3.273 1.00 86.62 96 TYR A C 1
ATOM 725 O O . TYR A 1 96 ? -16.488 -4.806 -3.095 1.00 86.62 96 TYR A O 1
ATOM 733 N N . LEU A 1 97 ? -14.938 -6.372 -3.591 1.00 87.00 97 LEU A N 1
ATOM 734 C CA . LEU A 1 97 ? -13.814 -5.456 -3.784 1.00 87.00 97 LEU A CA 1
ATOM 735 C C . LEU A 1 97 ? -13.127 -5.726 -5.115 1.00 87.00 97 LEU A C 1
ATOM 737 O O . LEU A 1 97 ? -13.032 -6.866 -5.560 1.00 87.00 97 LEU A O 1
ATOM 741 N N . CYS A 1 98 ? -12.597 -4.670 -5.721 1.00 84.44 98 CYS A N 1
ATOM 742 C CA . CYS A 1 98 ? -11.721 -4.823 -6.871 1.00 84.44 98 CYS A CA 1
ATOM 743 C C . CYS A 1 98 ? -10.387 -5.433 -6.425 1.00 84.44 98 CYS A C 1
ATOM 745 O O . CYS A 1 98 ? -9.637 -4.804 -5.671 1.00 84.44 98 CYS A O 1
ATOM 747 N N . GLU A 1 99 ? -10.073 -6.628 -6.919 1.00 80.19 99 GLU A N 1
ATOM 748 C CA . GLU A 1 99 ? -8.778 -7.270 -6.724 1.00 80.19 99 GLU A CA 1
ATOM 749 C C . GLU A 1 99 ? -7.798 -6.932 -7.845 1.00 80.19 99 GLU A C 1
ATOM 751 O O . GLU A 1 99 ? -8.155 -6.786 -9.020 1.00 80.19 99 GLU A O 1
ATOM 756 N N . CYS A 1 100 ? -6.535 -6.786 -7.451 1.00 75.69 100 CYS A N 1
ATOM 75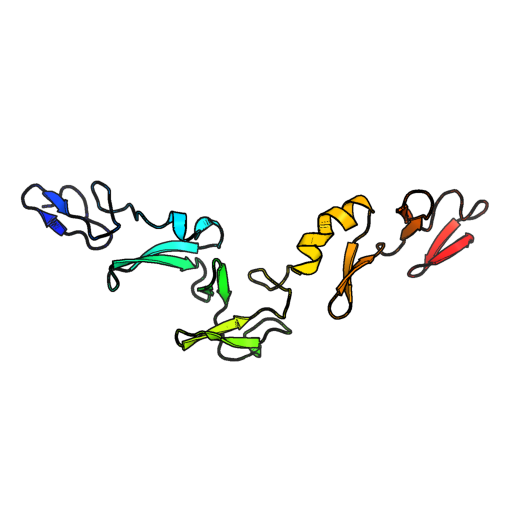7 C CA . CYS A 1 100 ? -5.448 -6.632 -8.396 1.00 75.69 100 CYS A CA 1
ATOM 758 C C . CYS A 1 100 ? -5.091 -7.987 -9.012 1.00 75.69 100 CYS A C 1
ATOM 760 O O . CYS A 1 100 ? -5.147 -9.001 -8.315 1.00 75.69 100 CYS A O 1
ATOM 762 N N . PRO A 1 101 ? -4.674 -8.016 -10.289 1.00 74.44 101 PRO A N 1
ATOM 763 C CA . PRO A 1 101 ? -4.085 -9.210 -10.874 1.00 74.44 101 PRO A CA 1
ATOM 764 C C . PRO A 1 101 ? -2.893 -9.712 -10.039 1.00 74.44 101 PRO A C 1
ATOM 766 O O . PRO A 1 101 ? -2.265 -8.915 -9.333 1.00 74.44 101 PRO A O 1
ATOM 769 N N . PRO A 1 102 ? -2.519 -10.999 -10.154 1.00 74.12 102 PRO A N 1
ATOM 770 C CA . PRO A 1 102 ? -1.345 -11.532 -9.472 1.00 74.12 102 PRO A CA 1
ATOM 771 C C . PRO A 1 102 ? -0.098 -10.665 -9.701 1.00 74.12 102 PRO A C 1
ATOM 773 O O . PRO A 1 102 ? 0.214 -10.310 -10.840 1.00 74.12 102 PRO A O 1
ATOM 776 N N . ASN A 1 103 ? 0.640 -10.381 -8.623 1.00 74.25 103 ASN A N 1
ATOM 777 C CA . ASN A 1 103 ? 1.831 -9.520 -8.590 1.00 74.25 103 ASN A CA 1
ATOM 778 C C . ASN A 1 103 ? 1.577 -8.024 -8.846 1.00 74.25 103 ASN A C 1
ATOM 780 O O . ASN A 1 103 ? 2.510 -7.315 -9.219 1.00 74.25 103 ASN A O 1
ATOM 784 N N . PHE A 1 104 ? 0.352 -7.527 -8.677 1.00 76.88 104 PHE A N 1
ATOM 785 C CA . PHE A 1 104 ? 0.066 -6.091 -8.701 1.00 76.88 104 PHE A CA 1
ATOM 786 C C . PHE A 1 104 ? -0.526 -5.612 -7.371 1.00 76.88 104 PHE A C 1
ATOM 788 O O . PHE A 1 104 ? -1.332 -6.298 -6.744 1.00 76.88 104 PHE A O 1
ATOM 795 N N . LYS A 1 105 ? -0.165 -4.392 -6.964 1.00 73.75 105 LYS A N 1
ATOM 796 C CA . LYS A 1 105 ? -0.650 -3.713 -5.757 1.00 73.75 105 LYS A CA 1
ATOM 797 C C . LYS A 1 105 ? -0.817 -2.205 -5.975 1.00 73.75 105 LYS A C 1
ATOM 799 O O . LYS A 1 105 ? -0.571 -1.689 -7.059 1.00 73.75 105 LYS A O 1
ATOM 804 N N . GLY A 1 106 ? -1.246 -1.511 -4.923 1.00 63.97 106 GLY A N 1
ATOM 805 C CA . GLY A 1 106 ? -1.673 -0.111 -4.970 1.00 63.97 106 GLY A CA 1
ATOM 806 C C . GLY A 1 106 ? -3.195 0.010 -5.013 1.00 63.97 106 GLY A C 1
ATOM 807 O O . GLY A 1 106 ? -3.895 -0.962 -5.312 1.00 63.97 106 GLY A O 1
ATOM 808 N N . ALA A 1 107 ? -3.726 1.191 -4.688 1.00 60.50 107 ALA A N 1
ATOM 809 C CA . ALA A 1 107 ? -5.172 1.454 -4.752 1.00 60.50 107 ALA A CA 1
ATOM 810 C C . ALA A 1 107 ? -5.708 1.262 -6.181 1.00 60.50 107 ALA A C 1
ATOM 812 O O . ALA A 1 107 ? -6.881 0.931 -6.398 1.00 60.50 107 ALA A O 1
ATOM 813 N N . MET A 1 108 ? -4.823 1.437 -7.167 1.00 60.41 108 MET A N 1
ATOM 814 C CA . MET A 1 108 ? -5.109 1.274 -8.575 1.00 60.41 108 MET A CA 1
ATOM 815 C C . MET A 1 108 ? -4.333 0.125 -9.246 1.00 60.41 108 MET A C 1
ATOM 817 O O . MET A 1 108 ? -4.332 0.046 -10.478 1.00 60.41 108 MET A O 1
ATOM 821 N N . CYS A 1 109 ? -3.766 -0.815 -8.484 1.00 69.50 109 CYS A N 1
ATOM 822 C CA . CYS A 1 109 ? -2.982 -1.926 -9.040 1.00 69.50 109 CYS A CA 1
ATOM 823 C C . CYS A 1 109 ? -1.858 -1.448 -9.980 1.00 69.50 109 CYS A C 1
ATOM 825 O O . CYS A 1 109 ? -1.528 -2.112 -10.958 1.00 69.50 109 CYS A O 1
ATOM 827 N N . GLU A 1 110 ? -1.341 -0.249 -9.727 1.00 70.12 110 GLU A N 1
ATOM 828 C CA . GLU A 1 110 ? -0.363 0.456 -10.548 1.00 70.12 110 GLU A CA 1
ATOM 829 C C . GLU A 1 110 ? 1.070 -0.011 -10.282 1.00 70.12 110 GLU A C 1
ATOM 831 O O . GLU A 1 110 ? 1.948 0.158 -11.126 1.00 70.12 110 GLU A O 1
ATOM 836 N N . ILE A 1 111 ? 1.300 -0.633 -9.127 1.00 72.31 111 ILE A N 1
ATOM 837 C CA . ILE A 1 111 ? 2.607 -1.126 -8.708 1.00 72.31 111 ILE A CA 1
ATOM 838 C C . ILE A 1 111 ? 2.681 -2.609 -9.046 1.00 72.31 111 ILE A C 1
ATOM 840 O O . ILE A 1 111 ? 1.876 -3.393 -8.551 1.00 72.31 111 ILE A O 1
ATOM 844 N N . ASN A 1 112 ? 3.662 -3.017 -9.849 1.00 80.50 112 ASN A N 1
ATOM 845 C CA . ASN A 1 112 ? 3.969 -4.432 -10.018 1.00 80.50 112 ASN A CA 1
ATOM 846 C C . ASN A 1 112 ? 4.956 -4.880 -8.929 1.00 80.50 112 ASN A C 1
ATOM 848 O O . ASN A 1 112 ? 6.077 -4.382 -8.873 1.00 80.50 112 ASN A O 1
ATOM 852 N N . GLU A 1 113 ? 4.556 -5.831 -8.088 1.00 82.94 113 GLU A N 1
ATOM 853 C CA . GLU A 1 113 ? 5.336 -6.322 -6.944 1.00 82.94 113 GLU A CA 1
ATOM 854 C C . GLU A 1 113 ? 6.675 -6.940 -7.364 1.00 82.94 113 GLU A C 1
ATOM 856 O O . GLU A 1 113 ? 7.675 -6.787 -6.668 1.00 82.94 113 GLU A O 1
ATOM 861 N N . MET A 1 114 ? 6.741 -7.582 -8.537 1.00 84.81 114 MET A N 1
ATOM 862 C CA . MET A 1 114 ? 8.015 -8.104 -9.043 1.00 84.81 114 MET A CA 1
ATOM 863 C C . MET A 1 114 ? 8.958 -6.969 -9.444 1.00 84.81 114 MET A C 1
ATOM 865 O O . MET A 1 114 ? 10.168 -7.071 -9.242 1.00 84.81 114 MET A O 1
ATOM 869 N N . CYS A 1 115 ? 8.416 -5.885 -10.006 1.00 88.06 115 CYS A N 1
ATOM 870 C CA . CYS A 1 115 ? 9.222 -4.725 -10.355 1.00 88.06 115 CYS A CA 1
ATOM 871 C C . CYS A 1 115 ? 9.618 -3.883 -9.156 1.00 88.06 115 CYS A C 1
ATOM 873 O O . CYS A 1 115 ? 10.709 -3.342 -9.189 1.00 88.06 115 CYS A O 1
ATOM 875 N N . GLU A 1 116 ? 8.823 -3.829 -8.093 1.00 86.88 116 GLU A N 1
ATOM 876 C CA . GLU A 1 116 ? 9.205 -3.134 -6.861 1.00 86.88 116 GLU A CA 1
ATOM 877 C C . GLU A 1 116 ? 10.514 -3.689 -6.273 1.00 86.88 116 GLU A C 1
ATOM 879 O O . GLU A 1 116 ? 11.388 -2.932 -5.855 1.00 86.88 116 GLU A O 1
ATOM 884 N N . VAL A 1 117 ? 10.694 -5.013 -6.308 1.00 85.81 117 VAL A N 1
ATOM 885 C CA . VAL A 1 117 ? 11.938 -5.659 -5.857 1.00 85.81 117 VAL A CA 1
ATOM 886 C C . VAL A 1 117 ? 13.106 -5.347 -6.800 1.00 85.81 117 VAL A C 1
ATOM 888 O O . VAL A 1 117 ? 14.231 -5.130 -6.350 1.00 85.81 117 VAL A O 1
ATOM 891 N N . LEU A 1 118 ? 12.853 -5.323 -8.111 1.00 89.38 118 LEU A N 1
ATOM 892 C CA . LEU A 1 118 ? 13.880 -5.124 -9.138 1.00 89.38 118 LEU A CA 1
ATOM 893 C C . LEU A 1 118 ? 14.186 -3.658 -9.451 1.00 89.38 118 LEU A C 1
ATOM 895 O O . LEU A 1 118 ? 15.184 -3.394 -10.117 1.00 89.38 118 LEU A O 1
ATOM 899 N N . GLU A 1 119 ? 13.372 -2.706 -9.004 1.00 87.38 119 GLU A N 1
ATOM 900 C CA . GLU A 1 119 ? 13.436 -1.314 -9.453 1.00 87.38 119 GLU A CA 1
ATOM 901 C C . GLU A 1 119 ? 14.803 -0.693 -9.168 1.00 87.38 119 GLU A C 1
ATOM 903 O O . GLU A 1 119 ? 15.419 -0.109 -10.059 1.00 87.38 119 GLU A O 1
ATOM 908 N N . ASN A 1 120 ? 15.333 -0.914 -7.962 1.00 90.56 120 ASN A N 1
ATOM 909 C CA . ASN A 1 120 ? 16.659 -0.433 -7.583 1.00 90.56 120 ASN A CA 1
ATOM 910 C C . ASN A 1 120 ? 17.765 -1.068 -8.434 1.00 90.56 120 ASN A C 1
ATOM 912 O O . ASN A 1 120 ? 18.664 -0.363 -8.887 1.00 90.56 120 ASN A O 1
ATOM 916 N N . THR A 1 121 ? 17.685 -2.372 -8.706 1.00 92.44 121 THR A N 1
ATOM 917 C CA . THR A 1 121 ? 18.649 -3.080 -9.562 1.00 92.44 121 THR A CA 1
ATOM 918 C C . THR A 1 121 ? 18.577 -2.608 -11.013 1.00 92.44 121 THR A C 1
ATOM 920 O O . THR A 1 121 ? 19.602 -2.374 -11.641 1.00 92.44 121 THR A O 1
ATOM 923 N N . CYS A 1 122 ? 17.381 -2.417 -11.566 1.00 94.56 122 CYS A N 1
ATOM 924 C CA . CYS A 1 122 ? 17.249 -1.894 -12.922 1.00 94.56 122 CYS A CA 1
ATOM 925 C C . CYS A 1 122 ? 17.757 -0.453 -12.999 1.00 94.56 122 CYS A C 1
ATOM 927 O O . CYS A 1 122 ? 18.446 -0.091 -13.952 1.00 94.56 122 CYS A O 1
ATOM 929 N N . ARG A 1 123 ? 17.504 0.351 -11.963 1.00 93.38 123 ARG A N 1
ATOM 930 C CA . ARG A 1 123 ? 17.972 1.732 -11.886 1.00 93.38 123 ARG A CA 1
ATOM 931 C C . ARG A 1 123 ? 19.496 1.835 -11.867 1.00 93.38 123 ARG A C 1
ATOM 933 O O . ARG A 1 123 ? 20.023 2.710 -12.548 1.00 93.38 123 ARG A O 1
ATOM 940 N N . THR A 1 124 ? 20.212 0.950 -11.165 1.00 93.88 124 THR A N 1
ATOM 941 C CA . THR A 1 124 ? 21.690 0.950 -11.199 1.00 93.88 124 THR A CA 1
ATOM 942 C C . THR A 1 124 ? 22.243 0.626 -12.585 1.00 93.88 124 THR A C 1
ATOM 944 O O . THR A 1 124 ? 23.332 1.078 -12.920 1.00 93.88 124 THR A O 1
ATOM 947 N N . MET A 1 125 ? 21.477 -0.087 -13.414 1.00 94.06 125 MET A N 1
ATOM 948 C CA . MET A 1 125 ? 21.819 -0.396 -14.803 1.00 94.06 125 MET A CA 1
ATOM 949 C C . MET A 1 125 ? 21.331 0.658 -15.813 1.00 94.06 125 MET A C 1
ATOM 951 O O . MET A 1 125 ? 21.473 0.445 -17.014 1.00 94.06 125 MET A O 1
ATOM 955 N N . ASN A 1 126 ? 20.721 1.770 -15.381 1.00 94.69 126 ASN A N 1
ATOM 956 C CA . ASN A 1 126 ? 19.975 2.697 -16.253 1.00 94.69 126 ASN A CA 1
ATOM 957 C C . ASN A 1 126 ? 18.870 2.010 -17.090 1.00 94.69 126 ASN A C 1
ATOM 959 O O . ASN A 1 126 ? 18.511 2.474 -18.177 1.00 94.69 126 ASN A O 1
ATOM 963 N N . ALA A 1 127 ? 18.346 0.895 -16.585 1.00 94.75 127 ALA A N 1
ATOM 964 C CA . ALA A 1 127 ? 17.301 0.086 -17.188 1.00 94.75 127 ALA A CA 1
ATOM 965 C C . ALA A 1 127 ? 15.931 0.377 -16.553 1.00 94.75 127 ALA A C 1
ATOM 967 O O . ALA A 1 127 ? 15.825 0.980 -15.485 1.00 94.75 127 ALA A O 1
ATOM 968 N N . GLN A 1 128 ? 14.871 -0.096 -17.201 1.00 93.50 128 GLN A N 1
ATOM 969 C CA . GLN A 1 128 ? 13.513 -0.104 -16.667 1.00 93.50 128 GLN A CA 1
ATOM 970 C C . GLN A 1 128 ? 13.083 -1.540 -16.387 1.00 93.50 128 GLN A C 1
ATOM 972 O O . GLN A 1 128 ? 13.369 -2.447 -17.172 1.00 93.50 128 GLN A O 1
ATOM 977 N N . CYS A 1 129 ? 12.391 -1.750 -15.270 1.00 92.38 129 CYS A N 1
ATOM 978 C CA . CYS A 1 129 ? 11.784 -3.045 -15.013 1.00 92.38 129 CYS A CA 1
ATOM 979 C C . CYS A 1 129 ? 10.576 -3.247 -15.927 1.00 92.38 129 CYS A C 1
ATOM 981 O O . CYS A 1 129 ? 9.701 -2.389 -16.024 1.00 92.38 129 CYS A O 1
ATOM 983 N N . VAL A 1 1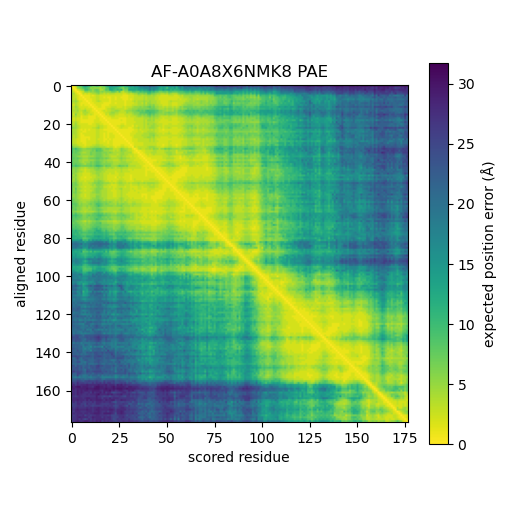30 ? 10.519 -4.405 -16.574 1.00 88.94 130 VAL A N 1
ATOM 984 C CA . VAL A 1 130 ? 9.388 -4.835 -17.387 1.00 88.94 130 VAL A CA 1
ATOM 985 C C . VAL A 1 130 ? 9.023 -6.272 -17.053 1.00 88.94 130 VAL A C 1
ATOM 987 O O . VAL A 1 130 ? 9.885 -7.123 -16.830 1.00 88.94 130 VAL A O 1
ATOM 990 N N . VAL A 1 131 ? 7.728 -6.562 -17.052 1.00 83.75 131 VAL A N 1
ATOM 991 C CA . VAL A 1 131 ? 7.209 -7.906 -16.793 1.00 83.75 131 VAL A CA 1
ATOM 992 C C . VAL A 1 131 ? 6.859 -8.577 -18.111 1.00 83.75 131 VAL A C 1
ATOM 994 O O . VAL A 1 131 ? 6.113 -8.029 -18.920 1.00 83.75 131 VAL A O 1
ATOM 997 N N . LYS A 1 132 ? 7.389 -9.783 -18.327 1.00 81.81 132 LYS A N 1
ATOM 998 C CA . LYS A 1 132 ? 7.028 -10.647 -19.456 1.00 81.81 132 LYS A CA 1
ATOM 999 C C . LYS A 1 132 ? 6.586 -12.005 -18.917 1.00 81.81 132 LYS A C 1
ATOM 1001 O O . LYS A 1 132 ? 7.394 -12.766 -18.386 1.00 81.81 132 LYS A O 1
ATOM 1006 N N . GLY A 1 133 ? 5.294 -12.306 -19.053 1.00 80.31 133 GLY A N 1
ATOM 1007 C CA . GLY A 1 133 ? 4.686 -13.496 -18.454 1.00 80.31 133 GLY A CA 1
ATOM 1008 C C . GLY A 1 133 ? 4.745 -13.436 -16.925 1.00 80.31 133 GLY A C 1
ATOM 1009 O O . GLY A 1 133 ? 4.317 -12.453 -16.330 1.00 80.31 133 GLY A O 1
ATOM 1010 N N . SER A 1 134 ? 5.307 -14.470 -16.298 1.00 77.75 134 SER A N 1
ATOM 1011 C CA . SER A 1 134 ? 5.438 -14.587 -14.834 1.00 77.75 134 SER A CA 1
ATOM 1012 C C . SER A 1 134 ? 6.817 -14.172 -14.302 1.00 77.75 134 SER A C 1
ATOM 1014 O O . SER A 1 134 ? 7.224 -14.631 -13.238 1.00 77.75 134 SER A O 1
ATOM 1016 N N . LYS A 1 135 ? 7.587 -13.381 -15.062 1.00 83.00 135 LYS A N 1
ATOM 1017 C CA . LYS A 1 135 ? 8.937 -12.939 -14.680 1.00 83.00 135 LYS A CA 1
ATOM 1018 C C . LYS A 1 135 ? 9.137 -11.454 -14.968 1.00 83.00 135 LYS A C 1
ATOM 1020 O O . LYS A 1 135 ? 8.650 -10.941 -15.977 1.00 83.00 135 LYS A O 1
ATOM 1025 N N . ALA A 1 136 ? 9.893 -10.795 -14.098 1.00 88.88 136 ALA A N 1
ATOM 1026 C CA . ALA A 1 136 ? 10.351 -9.423 -14.272 1.00 88.88 136 ALA A CA 1
ATOM 1027 C C . ALA A 1 136 ? 11.803 -9.389 -14.771 1.00 88.88 136 ALA A C 1
ATOM 1029 O O . ALA A 1 136 ? 12.624 -10.224 -14.391 1.00 88.88 136 ALA A O 1
ATOM 1030 N N . PHE A 1 137 ? 12.102 -8.423 -15.635 1.00 91.75 137 PHE A N 1
ATOM 1031 C CA . PHE A 1 137 ? 13.399 -8.243 -16.280 1.00 91.75 137 PHE A CA 1
ATOM 1032 C C . PHE A 1 137 ? 13.774 -6.764 -16.293 1.00 91.75 137 PHE A C 1
ATOM 1034 O O . PHE A 1 137 ? 12.914 -5.912 -16.505 1.00 91.75 137 PHE A O 1
ATOM 1041 N N . CYS A 1 138 ? 15.061 -6.456 -16.159 1.00 93.88 138 CYS A N 1
ATOM 1042 C CA . CYS A 1 138 ? 15.571 -5.130 -16.488 1.00 93.88 138 CYS A CA 1
ATOM 1043 C C . CYS A 1 138 ? 15.805 -5.047 -17.997 1.00 93.88 138 CYS A C 1
ATOM 1045 O O . CYS A 1 138 ? 16.606 -5.804 -18.546 1.00 93.88 138 CYS A O 1
ATOM 1047 N N . MET A 1 139 ? 15.104 -4.143 -18.675 1.00 93.56 139 MET A N 1
ATOM 1048 C CA . MET A 1 139 ? 15.284 -3.879 -20.100 1.00 93.56 139 MET A CA 1
ATOM 1049 C C . MET A 1 139 ? 15.719 -2.435 -20.323 1.00 93.56 139 MET A C 1
ATOM 1051 O O . MET A 1 139 ? 15.287 -1.525 -19.614 1.00 93.56 139 MET A O 1
ATOM 1055 N N . CYS A 1 140 ? 16.589 -2.220 -21.310 1.00 92.31 140 CYS A N 1
ATOM 1056 C CA . CYS A 1 140 ? 17.006 -0.869 -21.649 1.00 92.31 140 CYS A CA 1
ATOM 1057 C C . CYS A 1 140 ? 15.820 -0.053 -22.184 1.00 92.31 140 CYS A C 1
ATOM 1059 O O . CYS A 1 140 ? 15.011 -0.591 -22.947 1.00 92.31 140 CYS A O 1
ATOM 1061 N N . PRO A 1 141 ? 15.708 1.230 -21.792 1.00 91.50 141 PRO A N 1
ATOM 1062 C CA . PRO A 1 141 ? 14.711 2.131 -22.348 1.00 91.50 141 PRO A CA 1
ATOM 1063 C C . PRO A 1 141 ? 14.855 2.267 -23.872 1.00 91.50 141 PRO A C 1
ATOM 1065 O O . PRO A 1 141 ? 15.942 2.028 -24.407 1.00 91.50 141 PRO A O 1
ATOM 1068 N N . PRO A 1 142 ? 13.802 2.717 -24.578 1.00 87.56 142 PRO A N 1
ATOM 1069 C CA . PRO A 1 142 ? 13.901 3.067 -25.993 1.00 87.56 142 PRO A CA 1
ATOM 1070 C C . PRO A 1 142 ? 15.079 4.014 -26.266 1.00 87.56 142 PRO A C 1
ATOM 1072 O O . PRO A 1 142 ? 15.308 4.956 -25.507 1.00 87.56 142 PRO A O 1
ATOM 1075 N N . GLY A 1 143 ? 15.836 3.754 -27.335 1.00 84.81 143 GLY A N 1
ATOM 1076 C CA . GLY A 1 143 ? 17.048 4.515 -27.662 1.00 84.81 143 GLY A CA 1
ATOM 1077 C C . GLY A 1 143 ? 18.304 4.131 -26.866 1.00 84.81 143 GLY A C 1
ATOM 1078 O O . GLY A 1 143 ? 19.349 4.747 -27.067 1.00 84.81 143 GLY A O 1
ATOM 1079 N N . LYS A 1 144 ? 18.247 3.111 -25.999 1.00 89.50 144 LYS A N 1
ATOM 1080 C CA . LYS A 1 144 ? 19.408 2.604 -25.253 1.00 89.50 144 LYS A CA 1
ATOM 1081 C C . LYS A 1 144 ? 19.662 1.119 -25.503 1.00 89.50 144 LYS A C 1
ATOM 1083 O O . LYS A 1 144 ? 18.729 0.342 -25.686 1.00 89.50 144 LYS A O 1
ATOM 1088 N N . SER A 1 145 ? 20.927 0.714 -25.450 1.00 89.06 145 SER A N 1
ATOM 1089 C CA . SER A 1 145 ? 21.359 -0.688 -25.487 1.00 89.06 145 SER A CA 1
ATOM 1090 C C . SER A 1 145 ? 22.264 -1.009 -24.310 1.00 89.06 145 SER A C 1
ATOM 1092 O O . SER A 1 145 ? 22.948 -0.129 -23.789 1.00 89.06 145 SER A O 1
ATOM 1094 N N . LEU A 1 146 ? 22.299 -2.280 -23.916 1.00 89.19 146 LEU A N 1
ATOM 1095 C CA . LEU A 1 146 ? 23.219 -2.751 -22.891 1.00 89.19 146 LEU A CA 1
ATOM 1096 C C . LEU A 1 146 ? 24.648 -2.712 -23.439 1.00 89.19 146 LEU A C 1
ATOM 1098 O O . LEU A 1 146 ? 24.978 -3.456 -24.363 1.00 89.19 146 LEU A O 1
ATOM 1102 N N . ASP A 1 147 ? 25.492 -1.871 -22.858 1.00 88.62 147 ASP A N 1
ATOM 1103 C CA . ASP A 1 147 ? 26.926 -1.931 -23.091 1.00 88.62 147 ASP A CA 1
ATOM 1104 C C . ASP A 1 147 ? 27.522 -3.087 -22.282 1.00 88.62 147 ASP A C 1
ATOM 1106 O O . ASP A 1 147 ? 27.450 -3.112 -21.055 1.00 88.62 147 ASP A O 1
ATOM 1110 N N . MET A 1 148 ? 28.127 -4.057 -22.969 1.00 85.31 148 MET A N 1
ATOM 1111 C CA . MET A 1 148 ? 28.692 -5.248 -22.327 1.00 85.31 148 MET A CA 1
ATOM 1112 C C . MET A 1 148 ? 29.923 -4.937 -21.470 1.00 85.31 148 MET A C 1
ATOM 1114 O O . MET A 1 148 ? 30.264 -5.734 -20.600 1.00 85.31 148 MET A O 1
ATOM 1118 N N . LYS A 1 149 ? 30.599 -3.804 -21.704 1.00 86.19 149 LYS A N 1
ATOM 1119 C CA . LYS A 1 149 ? 31.789 -3.416 -20.935 1.00 86.19 149 LYS A CA 1
ATOM 1120 C C . LYS A 1 149 ? 31.416 -2.847 -19.570 1.00 86.19 149 LYS A C 1
ATOM 1122 O O . LYS A 1 149 ? 31.980 -3.261 -18.563 1.00 86.19 149 LYS A O 1
ATOM 1127 N N . SER A 1 150 ? 30.483 -1.899 -19.540 1.00 88.56 150 SER A N 1
ATOM 1128 C CA . SER A 1 150 ? 30.021 -1.252 -18.307 1.00 88.56 150 SER A CA 1
ATOM 1129 C C . SER A 1 150 ? 28.877 -1.995 -17.618 1.00 88.56 150 SER A C 1
ATOM 1131 O O . SER A 1 150 ? 28.651 -1.790 -16.428 1.00 88.56 150 SER A O 1
ATOM 1133 N N . GLY A 1 151 ? 28.142 -2.842 -18.344 1.00 90.06 151 GLY A N 1
ATOM 1134 C CA . GLY A 1 151 ? 26.912 -3.465 -17.856 1.00 90.06 151 GLY A CA 1
ATOM 1135 C C . GLY A 1 151 ? 25.737 -2.487 -17.734 1.00 90.06 151 GLY A C 1
ATOM 1136 O O . GLY A 1 151 ? 24.746 -2.809 -17.080 1.00 90.06 151 GLY A O 1
ATOM 1137 N N . LEU A 1 152 ? 25.837 -1.297 -18.337 1.00 93.25 152 LEU A N 1
ATOM 1138 C CA . LEU A 1 152 ? 24.835 -0.235 -18.250 1.00 93.25 152 LEU A CA 1
ATOM 1139 C C . LEU A 1 152 ? 24.076 -0.072 -19.568 1.00 93.25 152 LEU A C 1
ATOM 1141 O O . LEU A 1 152 ? 24.620 -0.265 -20.653 1.00 93.25 152 LEU A O 1
ATOM 1145 N N . CYS A 1 153 ? 22.820 0.355 -19.482 1.00 92.94 153 CYS A N 1
ATOM 1146 C CA . CYS A 1 153 ? 22.075 0.842 -20.632 1.00 92.94 153 CYS A CA 1
ATOM 1147 C C . CYS A 1 153 ? 22.597 2.225 -21.033 1.00 92.94 153 CYS A C 1
ATOM 1149 O O . CYS A 1 153 ? 22.381 3.222 -20.333 1.00 92.94 153 CYS A O 1
ATOM 1151 N N . VAL A 1 154 ? 23.269 2.276 -22.178 1.00 89.81 154 VAL A N 1
ATOM 1152 C CA . VAL A 1 154 ? 23.842 3.488 -22.770 1.00 89.81 154 VAL A CA 1
ATOM 1153 C C . VAL A 1 154 ? 23.098 3.851 -24.044 1.00 89.81 154 VAL A C 1
ATOM 1155 O O . VAL A 1 154 ? 22.466 2.993 -24.662 1.00 89.81 154 VAL A O 1
ATOM 1158 N N . ASP A 1 155 ? 23.156 5.119 -24.438 1.00 88.62 155 ASP A N 1
ATOM 1159 C CA . ASP A 1 155 ? 22.516 5.572 -25.670 1.00 88.62 155 ASP A CA 1
ATOM 1160 C C . ASP A 1 155 ? 23.097 4.831 -26.878 1.00 88.62 155 ASP A C 1
ATOM 1162 O O . ASP A 1 155 ? 24.316 4.757 -27.060 1.00 88.62 155 ASP A O 1
ATOM 1166 N N . ILE A 1 156 ? 22.213 4.293 -27.724 1.00 84.50 156 ILE A N 1
ATOM 1167 C CA . ILE A 1 156 ? 22.622 3.630 -28.973 1.00 84.50 156 ILE A CA 1
ATOM 1168 C C . ILE A 1 156 ? 23.255 4.618 -29.956 1.00 84.50 156 ILE A C 1
ATOM 1170 O O . ILE A 1 156 ? 23.994 4.210 -30.847 1.00 84.50 156 ILE A O 1
ATOM 1174 N N . CYS A 1 157 ? 22.986 5.911 -29.774 1.00 81.69 157 CYS A N 1
ATOM 1175 C CA . CYS A 1 157 ? 23.661 7.002 -30.452 1.00 81.69 157 CYS A CA 1
ATOM 1176 C C . CYS A 1 157 ? 24.708 7.622 -29.527 1.00 81.69 157 CYS A C 1
ATOM 1178 O O . CYS A 1 157 ? 24.406 8.525 -28.751 1.00 81.69 157 CYS A O 1
ATOM 1180 N N . ASN A 1 158 ? 25.946 7.145 -29.637 1.00 73.12 158 ASN A N 1
ATOM 1181 C CA . ASN A 1 158 ? 27.110 7.723 -28.974 1.00 73.12 158 ASN A CA 1
ATOM 1182 C C . ASN A 1 158 ? 28.154 8.178 -30.018 1.00 73.12 158 ASN A C 1
ATOM 1184 O O . ASN A 1 158 ? 28.031 7.881 -31.209 1.00 73.12 158 ASN A O 1
ATOM 1188 N N . LEU A 1 159 ? 29.182 8.904 -29.568 1.00 64.75 159 LEU A N 1
ATOM 1189 C CA . LEU A 1 159 ? 30.263 9.426 -30.421 1.00 64.75 159 LEU A CA 1
ATOM 1190 C C . LEU A 1 159 ? 31.096 8.330 -31.119 1.00 64.75 159 LEU A C 1
ATOM 1192 O O . LEU A 1 159 ? 31.811 8.641 -32.066 1.00 64.75 159 LEU A O 1
ATOM 1196 N N . GLU A 1 160 ? 31.012 7.068 -30.686 1.00 66.75 160 GLU A N 1
ATOM 1197 C CA . GLU A 1 160 ? 31.765 5.953 -31.280 1.00 66.75 160 GLU A CA 1
ATOM 1198 C C . GLU A 1 160 ? 31.011 5.254 -32.423 1.00 66.75 160 GLU A C 1
ATOM 1200 O O . GLU A 1 160 ? 31.633 4.645 -33.291 1.00 66.75 160 GLU A O 1
ATOM 1205 N N . HIS A 1 161 ? 29.678 5.335 -32.455 1.00 70.19 161 HIS A N 1
ATOM 1206 C CA . HIS A 1 161 ? 28.853 4.555 -33.384 1.00 70.19 161 HIS A CA 1
ATOM 1207 C C . HIS A 1 161 ? 28.664 5.199 -34.769 1.00 70.19 161 HIS A C 1
ATOM 1209 O O . HIS A 1 161 ? 28.560 4.478 -35.760 1.00 70.19 161 HIS A O 1
ATOM 1215 N N . CYS A 1 162 ? 28.659 6.533 -34.867 1.00 74.75 162 CYS A N 1
ATOM 1216 C CA . CYS A 1 162 ? 28.629 7.261 -36.141 1.00 74.75 162 CYS A CA 1
ATOM 1217 C C . CYS A 1 162 ? 29.790 8.262 -36.190 1.00 74.75 162 CYS A C 1
ATOM 1219 O O . CYS A 1 162 ? 29.620 9.439 -35.885 1.00 74.75 162 CYS A O 1
ATOM 1221 N N . VAL A 1 163 ? 30.980 7.779 -36.565 1.00 72.81 163 VAL A N 1
ATOM 1222 C CA . VAL A 1 163 ? 32.213 8.593 -36.629 1.00 72.81 163 VAL A CA 1
ATOM 1223 C C . VAL A 1 163 ? 32.096 9.723 -37.660 1.00 72.81 163 VAL A C 1
ATOM 1225 O O . VAL A 1 163 ? 32.573 10.833 -37.433 1.00 72.81 163 VAL A O 1
ATOM 1228 N N . TYR A 1 164 ? 31.422 9.451 -38.781 1.00 73.12 164 TYR A N 1
ATOM 1229 C CA . TYR A 1 164 ? 31.116 10.428 -39.820 1.00 73.12 164 TYR A CA 1
ATOM 1230 C C . TYR A 1 164 ? 29.619 10.374 -40.117 1.00 73.12 164 TYR A C 1
ATOM 1232 O O . TYR A 1 164 ? 29.127 9.372 -40.633 1.00 73.12 164 TYR A O 1
ATOM 1240 N N . GLY A 1 165 ? 28.901 11.439 -39.765 1.00 75.56 165 GLY A N 1
ATOM 1241 C CA . GLY A 1 165 ? 27.460 11.549 -39.984 1.00 75.56 165 GLY A CA 1
ATOM 1242 C C . GLY A 1 165 ? 26.646 11.694 -38.700 1.00 75.56 165 GLY A C 1
ATOM 1243 O O . GLY A 1 165 ? 27.167 11.655 -37.585 1.00 75.56 165 GLY A O 1
ATOM 1244 N N . ARG A 1 166 ? 25.341 11.904 -38.860 1.00 84.06 166 ARG A N 1
ATOM 1245 C CA . ARG A 1 166 ? 24.375 12.033 -37.767 1.00 84.06 166 ARG A CA 1
ATOM 1246 C C . ARG A 1 166 ? 23.806 10.664 -37.411 1.00 84.06 166 ARG A C 1
ATOM 1248 O O . ARG A 1 166 ? 23.359 9.931 -38.288 1.00 84.06 166 ARG A O 1
ATOM 1255 N N . CYS A 1 167 ? 23.765 10.360 -36.117 1.00 84.94 167 CYS A N 1
ATOM 1256 C CA . CYS A 1 167 ? 23.070 9.186 -35.604 1.00 84.94 167 CYS A CA 1
ATOM 1257 C C . CYS A 1 167 ? 21.566 9.459 -35.449 1.00 84.94 167 CYS A C 1
ATOM 1259 O O . CYS A 1 167 ? 21.174 10.440 -34.816 1.00 84.94 167 CYS A O 1
ATOM 1261 N N . GLU A 1 168 ? 20.730 8.588 -36.008 1.00 86.00 168 GLU A N 1
ATOM 1262 C CA . GLU A 1 168 ? 19.272 8.615 -35.881 1.00 86.00 168 GLU A CA 1
ATOM 1263 C C . GLU A 1 168 ? 18.782 7.312 -35.232 1.00 86.00 168 GLU A C 1
ATOM 1265 O O . GLU A 1 168 ? 19.091 6.216 -35.707 1.00 86.00 168 GLU A O 1
ATOM 1270 N N . VAL A 1 169 ? 18.006 7.429 -34.149 1.00 80.88 169 VAL A N 1
ATOM 1271 C CA . VAL A 1 169 ? 17.358 6.294 -33.472 1.00 80.88 169 VAL A CA 1
ATOM 1272 C C . VAL A 1 169 ? 16.131 5.854 -34.272 1.00 80.88 169 VAL A C 1
ATOM 1274 O O . VAL A 1 169 ? 15.248 6.660 -34.557 1.00 80.88 169 VAL A O 1
ATOM 1277 N N . VAL A 1 170 ? 16.061 4.566 -34.603 1.00 79.56 170 VAL A N 1
ATOM 1278 C CA . VAL A 1 170 ? 14.912 3.907 -35.235 1.00 79.56 170 VAL A CA 1
ATOM 1279 C C . VAL A 1 170 ? 14.524 2.717 -34.360 1.00 79.56 170 VAL A C 1
ATOM 1281 O O . VAL A 1 170 ? 15.222 1.703 -34.328 1.00 79.56 170 VAL A O 1
ATOM 1284 N N . ASP A 1 171 ? 13.423 2.859 -33.623 1.00 74.06 171 ASP A N 1
ATOM 1285 C CA . ASP A 1 171 ? 12.954 1.909 -32.609 1.00 74.06 171 ASP A CA 1
ATOM 1286 C C . ASP A 1 171 ? 14.016 1.602 -31.531 1.00 74.06 171 ASP A C 1
ATOM 1288 O O . ASP A 1 171 ? 14.243 2.399 -30.621 1.00 74.06 171 ASP A O 1
ATOM 1292 N N . SER A 1 172 ? 14.661 0.433 -31.621 1.00 67.50 172 SER A N 1
ATOM 1293 C CA . SER A 1 172 ? 15.725 -0.043 -30.715 1.00 67.50 172 SER A CA 1
ATOM 1294 C C . SER A 1 172 ? 17.099 -0.126 -31.396 1.00 67.50 172 SER A C 1
ATOM 1296 O O . SER A 1 172 ? 18.031 -0.710 -30.848 1.00 67.50 172 SER A O 1
ATOM 1298 N N . HIS A 1 173 ? 17.227 0.432 -32.601 1.00 73.19 173 HIS A N 1
ATOM 1299 C CA . HIS A 1 173 ? 18.446 0.431 -33.409 1.00 73.19 173 HIS A CA 1
ATOM 1300 C C . HIS A 1 173 ? 18.821 1.854 -33.833 1.00 73.19 173 HIS A C 1
ATOM 1302 O O . HIS A 1 173 ? 18.025 2.781 -33.705 1.00 73.19 173 HIS A O 1
ATOM 1308 N N . PHE A 1 174 ? 20.038 2.037 -34.346 1.00 81.94 174 PHE A N 1
ATOM 1309 C CA . PHE A 1 174 ? 20.489 3.317 -34.883 1.00 81.94 174 PHE A CA 1
ATOM 1310 C C . PHE A 1 174 ? 20.871 3.207 -36.359 1.00 81.94 174 PHE A C 1
ATOM 1312 O O . PHE A 1 174 ? 21.221 2.132 -36.851 1.00 81.94 174 PHE A O 1
ATOM 1319 N N . LYS A 1 175 ? 20.800 4.333 -37.068 1.00 82.88 175 LYS A N 1
ATOM 1320 C CA . LYS A 1 175 ? 21.323 4.503 -38.427 1.00 82.88 175 LYS A CA 1
ATOM 1321 C C . LYS A 1 175 ? 22.213 5.741 -38.474 1.00 82.88 175 LYS A C 1
ATOM 1323 O O . LYS A 1 175 ? 21.909 6.732 -37.816 1.00 82.88 175 LYS A O 1
ATOM 1328 N N . CYS A 1 176 ? 23.279 5.690 -39.268 1.00 82.81 176 CYS A N 1
ATOM 1329 C CA . CYS A 1 176 ? 24.132 6.846 -39.543 1.00 82.81 176 CYS A CA 1
ATOM 1330 C C . CYS A 1 176 ? 23.756 7.456 -40.902 1.00 82.81 176 CYS A C 1
ATOM 1332 O O . CYS A 1 176 ? 23.540 6.712 -41.863 1.00 82.81 176 CYS A O 1
ATOM 1334 N N . ARG A 1 177 ? 23.669 8.787 -40.974 1.00 82.12 177 ARG A N 1
ATOM 1335 C CA . ARG A 1 177 ? 23.397 9.564 -42.194 1.00 82.12 177 ARG A CA 1
ATOM 1336 C C . ARG A 1 177 ? 24.439 10.636 -42.451 1.00 82.12 177 ARG A C 1
ATOM 1338 O O . ARG A 1 177 ? 24.833 11.304 -41.471 1.00 82.12 177 ARG A O 1
#

InterPro domains:
  IPR000742 EGF-like domain [PS00022] (18-29)
  IPR000742 EGF-like domain [PS00022] (98-109)
  IPR000742 EGF-like domain [PS50026] (1-30)
  IPR000742 EGF-like domain [PS50026] (78-110)
  IPR000742 EGF-like domain [SM00181] (1-30)
  IPR000742 EGF-like domain [SM00181] (34-73)
  IPR000742 EGF-like domain [SM00181] (75-110)
  IPR000742 EGF-like domain [SM00181] (114-154)

Foldseek 3Di:
DAPDAQPLPWDADPVNFTHEFPQFDDRNSPHRNCVVVLLLVVACWDWDADSVVRHIDTDHPDNQWDDDDSYTFGFDDAQVVAPPPWGFDQDPVRTTTTDADPQFDDNNSPDRNQQVVCVVVLVVQCFHWDDDDPHIDTHADWQWDQDPVVRHTDGLDDCVNAVDADWDGDGRHIDGD